Protein AF-A0A8H7SP12-F1 (afdb_monomer_lite)

pLDDT: mean 77.57, std 19.01, range [41.22, 98.19]

Foldseek 3Di:
DDDPPPDPPDQDDDDPDDDDDDDDPPPLPVLLVVLVVLLVVLCVLLVVLVPDPPVDVLSPVLNVLSVVLNVLSVVLNCCSPPNPDLVVLLVSLVVNVVSLVVNLVSLVVVLVVLVVCLVVQLVVVLVVVVVVVVVVVVVPPDDDPVPVPSVPDDPSVVVSVVVSVVSVVVSVVSVVVSVVVSVVSNVVSVPPDPPDRPPPPPDPPDPDPPPPPPPDDDDDDDDDDD

Radius of gyration: 35.26 Å; chains: 1; bounding box: 100×68×104 Å

Structure (mmCIF, N/CA/C/O backbone):
data_AF-A0A8H7SP12-F1
#
_entry.id   AF-A0A8H7SP12-F1
#
loop_
_atom_site.group_PDB
_atom_site.id
_atom_site.type_symbol
_atom_site.label_atom_id
_atom_site.label_alt_id
_atom_site.label_comp_id
_atom_site.label_asym_id
_atom_site.label_entity_id
_atom_site.label_seq_id
_atom_site.pdbx_PDB_ins_code
_atom_site.Cartn_x
_atom_site.Cartn_y
_atom_site.Cartn_z
_atom_site.occupancy
_atom_site.B_iso_or_equiv
_atom_site.auth_seq_id
_atom_site.auth_comp_id
_atom_site.auth_asym_id
_atom_site.auth_atom_id
_atom_site.pdbx_PDB_model_num
ATOM 1 N N . MET A 1 1 ? 21.937 17.029 -50.060 1.00 44.56 1 MET A N 1
ATOM 2 C CA . MET A 1 1 ? 20.575 17.276 -49.540 1.00 44.56 1 MET A CA 1
ATOM 3 C C . MET A 1 1 ? 20.253 16.165 -48.549 1.00 44.56 1 MET A C 1
ATOM 5 O O . MET A 1 1 ? 20.070 15.031 -48.967 1.00 44.56 1 MET A O 1
ATOM 9 N N . LEU A 1 2 ? 20.340 16.458 -47.248 1.00 41.22 2 LEU A N 1
ATOM 10 C CA . LEU A 1 2 ? 20.049 15.510 -46.167 1.00 41.22 2 LEU A CA 1
ATOM 11 C C . LEU A 1 2 ? 18.541 15.473 -45.919 1.00 41.22 2 LEU A C 1
ATOM 13 O O . LEU A 1 2 ? 17.909 16.520 -45.844 1.00 41.22 2 LEU A O 1
ATOM 17 N N . ASN A 1 3 ? 17.989 14.269 -45.803 1.00 41.84 3 ASN A N 1
ATOM 18 C CA . ASN A 1 3 ? 16.565 14.022 -45.612 1.00 41.84 3 ASN A CA 1
ATOM 19 C C . ASN A 1 3 ? 16.219 14.166 -44.111 1.00 41.84 3 ASN A C 1
ATOM 21 O O . ASN A 1 3 ? 16.681 13.343 -43.320 1.00 41.84 3 ASN A O 1
ATOM 25 N N . PRO A 1 4 ? 15.434 15.171 -43.675 1.00 52.44 4 PRO A N 1
ATOM 26 C CA . PRO A 1 4 ? 15.161 15.414 -42.253 1.00 52.44 4 PRO A CA 1
ATOM 27 C C . PRO A 1 4 ? 14.042 14.529 -41.663 1.00 52.44 4 PRO A C 1
ATOM 29 O O . PRO A 1 4 ? 13.654 14.717 -40.515 1.00 52.44 4 PRO A O 1
ATOM 32 N N . PHE A 1 5 ? 13.533 13.540 -42.408 1.00 48.34 5 PHE A N 1
ATOM 33 C CA . PHE A 1 5 ? 12.429 12.660 -41.992 1.00 48.34 5 PHE A CA 1
ATOM 34 C C . PHE A 1 5 ? 12.864 11.240 -41.591 1.00 48.34 5 PHE A C 1
ATOM 36 O O . PHE A 1 5 ? 12.114 10.279 -41.747 1.00 48.34 5 PHE A O 1
ATOM 43 N N . SER A 1 6 ? 14.058 11.082 -41.017 1.00 43.62 6 SER A N 1
ATOM 44 C CA . SER A 1 6 ? 14.385 9.859 -40.273 1.00 43.62 6 SER A CA 1
ATOM 45 C C . SER A 1 6 ? 13.699 9.912 -38.907 1.00 43.62 6 SER A C 1
ATOM 47 O O . SER A 1 6 ? 14.326 10.227 -37.894 1.00 43.62 6 SER A O 1
ATOM 49 N N . GLN A 1 7 ? 12.394 9.629 -38.870 1.00 52.12 7 GLN A N 1
ATOM 50 C CA . GLN A 1 7 ? 11.717 9.353 -37.607 1.00 52.12 7 GLN A CA 1
ATOM 51 C C . GLN A 1 7 ? 12.430 8.181 -36.912 1.00 52.12 7 GLN A C 1
ATOM 53 O O . GLN A 1 7 ? 12.707 7.174 -37.570 1.00 52.12 7 GLN A O 1
ATOM 58 N N . PRO A 1 8 ? 12.732 8.268 -35.605 1.00 50.59 8 PRO A N 1
ATOM 59 C CA . PRO A 1 8 ? 13.227 7.123 -34.860 1.00 50.59 8 PRO A CA 1
ATOM 60 C 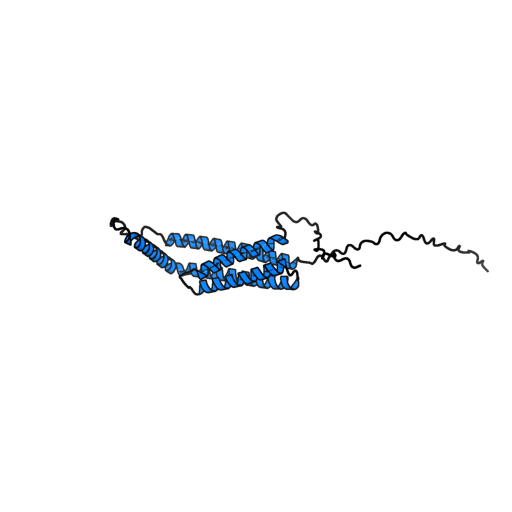C . PRO A 1 8 ? 12.143 6.047 -34.894 1.00 50.59 8 PRO A C 1
ATOM 62 O O . PRO A 1 8 ? 11.110 6.162 -34.233 1.00 50.59 8 PRO A O 1
ATOM 65 N N . GLY A 1 9 ? 12.368 5.025 -35.721 1.00 46.56 9 GLY A N 1
ATOM 66 C CA . GLY A 1 9 ? 11.490 3.875 -35.837 1.00 46.56 9 GLY A CA 1
ATOM 67 C C . GLY A 1 9 ? 11.239 3.308 -34.449 1.00 46.56 9 GLY A C 1
ATOM 68 O O . GLY A 1 9 ? 12.156 2.824 -33.782 1.00 46.56 9 GLY A O 1
ATOM 69 N N . MET A 1 10 ? 9.993 3.404 -33.989 1.00 46.19 10 MET A N 1
ATOM 70 C CA . MET A 1 10 ? 9.578 2.718 -32.778 1.00 46.19 10 MET A CA 1
ATOM 71 C C . MET A 1 10 ? 9.836 1.222 -32.989 1.00 46.19 10 MET A C 1
ATOM 73 O O . MET A 1 10 ? 9.363 0.674 -33.986 1.00 46.19 10 MET A O 1
ATOM 77 N N . PRO A 1 11 ? 10.567 0.541 -32.090 1.00 46.31 11 PRO A N 1
ATOM 78 C CA . PRO A 1 11 ? 10.825 -0.881 -32.246 1.00 46.31 11 PRO A CA 1
ATOM 79 C C . PRO A 1 11 ? 9.490 -1.637 -32.267 1.00 46.31 11 PRO A C 1
ATOM 81 O O . PRO A 1 11 ? 8.771 -1.693 -31.261 1.00 46.31 11 PRO A O 1
ATOM 84 N N . MET A 1 12 ? 9.147 -2.198 -33.431 1.00 43.09 12 MET A N 1
ATOM 85 C CA . MET A 1 12 ? 8.069 -3.171 -33.557 1.00 43.09 12 MET A CA 1
ATOM 86 C C . MET A 1 12 ? 8.499 -4.452 -32.844 1.00 43.09 12 MET A C 1
ATOM 88 O O . MET A 1 12 ? 9.509 -5.069 -33.172 1.00 43.09 12 MET A O 1
ATOM 92 N N . PHE A 1 13 ? 7.710 -4.841 -31.848 1.00 45.34 13 PHE A N 1
ATOM 93 C CA . PHE A 1 13 ? 7.859 -6.106 -31.142 1.00 45.34 13 PHE A CA 1
ATOM 94 C C . PHE A 1 13 ? 7.419 -7.244 -32.070 1.00 45.34 13 PHE A C 1
ATOM 96 O O . PHE A 1 13 ? 6.223 -7.407 -32.315 1.00 45.34 13 PHE A O 1
ATOM 103 N N . SER A 1 14 ? 8.374 -8.028 -32.575 1.00 41.94 14 SER A N 1
ATOM 104 C CA . SER A 1 14 ? 8.076 -9.252 -33.321 1.00 41.94 14 SER A CA 1
ATOM 105 C C . SER A 1 14 ? 7.661 -10.344 -32.339 1.00 41.94 14 SER A C 1
ATOM 107 O O . SER A 1 14 ? 8.446 -10.837 -31.535 1.00 41.94 14 SER A O 1
ATOM 109 N N . ARG A 1 15 ? 6.376 -10.680 -32.346 1.00 49.00 15 ARG A N 1
ATOM 110 C CA . ARG A 1 15 ? 5.747 -11.632 -31.431 1.00 49.00 15 ARG A CA 1
ATOM 111 C C . ARG A 1 15 ? 6.303 -13.033 -31.710 1.00 49.00 15 ARG A C 1
ATOM 113 O O . ARG A 1 15 ? 5.956 -13.633 -32.721 1.00 49.00 15 ARG A O 1
ATOM 120 N N . SER A 1 16 ? 7.134 -13.571 -30.813 1.00 47.47 16 SER A N 1
ATOM 121 C CA . SER A 1 16 ? 7.402 -15.013 -30.815 1.00 47.47 16 SER A CA 1
ATOM 122 C C . SER A 1 16 ? 6.086 -15.723 -30.497 1.00 47.47 16 SER A C 1
ATOM 124 O O . SER A 1 16 ? 5.541 -15.603 -29.396 1.00 47.47 16 SER A O 1
ATOM 126 N N . HIS A 1 17 ? 5.519 -16.342 -31.527 1.00 43.56 17 HIS A N 1
ATOM 127 C CA . HIS A 1 17 ? 4.260 -17.070 -31.520 1.00 43.56 17 HIS A CA 1
ATOM 128 C C . HIS A 1 17 ? 4.430 -18.363 -30.716 1.00 43.56 17 HIS A C 1
ATOM 130 O O . HIS A 1 17 ? 4.703 -19.413 -31.276 1.00 43.56 17 HIS A O 1
ATOM 136 N N . ASN A 1 18 ? 4.246 -18.294 -29.401 1.00 43.25 18 ASN A N 1
ATOM 137 C CA . ASN A 1 18 ? 3.855 -19.460 -28.616 1.00 43.25 18 ASN A CA 1
ATOM 138 C C . ASN A 1 18 ? 2.564 -19.103 -27.864 1.00 43.25 18 ASN A C 1
ATOM 140 O O . ASN A 1 18 ? 2.595 -18.243 -26.977 1.00 43.25 18 ASN A O 1
ATOM 144 N N . PRO A 1 19 ? 1.411 -19.683 -28.246 1.00 51.44 19 PRO A N 1
ATOM 145 C CA . PRO A 1 19 ? 0.136 -19.395 -27.611 1.00 51.44 19 PRO A CA 1
ATOM 146 C C . PRO A 1 19 ? 0.092 -20.085 -26.246 1.00 51.44 19 PRO A C 1
ATOM 148 O O . PRO A 1 19 ? -0.111 -21.290 -26.155 1.00 51.44 19 PRO A O 1
ATOM 151 N N . VAL A 1 20 ? 0.273 -19.320 -25.170 1.00 51.00 20 VAL A N 1
ATOM 152 C CA . VAL A 1 20 ? -0.015 -19.790 -23.809 1.00 51.00 20 VAL A CA 1
ATOM 153 C C . VAL A 1 20 ? -1.178 -18.963 -23.250 1.00 51.00 20 VAL A C 1
ATOM 155 O O . VAL A 1 20 ? -1.004 -17.822 -22.836 1.00 51.00 20 VAL A O 1
ATOM 158 N N . CYS A 1 21 ? -2.370 -19.560 -23.345 1.00 45.25 21 CYS A N 1
ATOM 159 C CA . CYS A 1 21 ? -3.638 -19.323 -22.637 1.00 45.25 21 CYS A CA 1
ATOM 160 C C . CYS A 1 21 ? -4.021 -17.890 -22.180 1.00 45.25 21 CYS A C 1
ATOM 162 O O . CYS A 1 21 ? -3.621 -17.410 -21.123 1.00 45.25 21 CYS A O 1
ATOM 164 N N . CYS A 1 22 ? -4.905 -17.270 -22.972 1.00 46.59 22 CYS A N 1
ATOM 165 C CA . CYS A 1 22 ? -6.135 -16.497 -22.679 1.00 46.59 22 CYS A CA 1
ATOM 166 C C . CYS A 1 22 ? -6.327 -15.543 -21.471 1.00 46.59 22 CYS A C 1
ATOM 168 O O . CYS A 1 22 ? -7.401 -14.958 -21.390 1.00 46.59 22 CYS A O 1
ATOM 170 N N . ALA A 1 23 ? -5.362 -15.270 -20.591 1.00 47.69 23 ALA A N 1
ATOM 171 C CA . ALA A 1 23 ? -5.537 -14.253 -19.528 1.00 47.69 23 ALA A CA 1
ATOM 172 C C . ALA A 1 23 ? -4.375 -13.252 -19.429 1.00 47.69 23 ALA A C 1
ATOM 174 O O . ALA A 1 23 ? -4.201 -12.557 -18.428 1.00 47.69 23 ALA A O 1
ATOM 175 N N . VAL A 1 24 ? -3.548 -13.168 -20.472 1.00 56.50 24 VAL A N 1
ATOM 176 C CA . VAL A 1 24 ? -2.405 -12.257 -20.490 1.00 56.50 24 VAL A CA 1
ATOM 177 C C . VAL A 1 24 ? -2.881 -10.894 -20.975 1.00 56.50 24 VAL A C 1
ATOM 179 O O . VAL A 1 24 ? -2.850 -10.601 -22.171 1.00 56.50 24 VAL A O 1
ATOM 182 N N . ILE A 1 25 ? -3.314 -10.046 -20.035 1.00 62.72 25 ILE A N 1
ATOM 183 C CA . ILE A 1 25 ? -3.390 -8.602 -20.281 1.00 62.72 25 ILE A CA 1
ATOM 184 C C . ILE A 1 25 ? -2.043 -8.199 -20.897 1.00 62.72 25 ILE A C 1
ATOM 186 O O . ILE A 1 25 ? -0.996 -8.553 -20.338 1.00 62.72 25 ILE A O 1
ATOM 190 N N . PRO A 1 26 ? -2.027 -7.510 -22.053 1.00 67.38 26 PRO A N 1
ATOM 191 C CA . PRO A 1 26 ? -0.784 -7.091 -22.679 1.00 67.38 26 PRO A CA 1
ATOM 192 C C . PRO A 1 26 ? 0.088 -6.377 -21.646 1.00 67.38 26 PRO A C 1
ATOM 194 O O . PRO A 1 26 ? -0.339 -5.397 -21.036 1.00 67.38 26 PRO A O 1
ATOM 197 N N . LEU A 1 27 ? 1.318 -6.871 -21.462 1.00 66.94 27 LEU A N 1
ATOM 198 C CA . LEU A 1 27 ? 2.286 -6.385 -20.466 1.00 66.94 27 LEU A CA 1
ATOM 199 C C . LEU A 1 27 ? 2.413 -4.853 -20.446 1.00 66.94 27 LEU A C 1
ATOM 201 O O . LEU A 1 27 ? 2.641 -4.266 -19.394 1.00 66.94 27 LEU A O 1
ATOM 205 N N . LYS A 1 28 ? 2.242 -4.229 -21.620 1.00 69.62 28 LYS A N 1
ATOM 206 C CA . LYS A 1 28 ? 2.284 -2.778 -21.838 1.00 69.62 28 LYS A CA 1
ATOM 207 C C . LYS A 1 28 ? 1.220 -2.005 -21.054 1.00 69.62 28 LYS A C 1
ATOM 209 O O . LYS A 1 28 ? 1.471 -0.865 -20.696 1.00 69.62 28 LYS A O 1
ATOM 214 N N . PHE A 1 29 ? 0.057 -2.603 -20.812 1.00 80.56 29 PHE A N 1
ATOM 215 C CA . PHE A 1 29 ? -1.058 -1.965 -20.109 1.00 80.56 29 PHE A CA 1
ATOM 216 C C . PHE A 1 29 ? -1.231 -2.505 -18.688 1.00 80.56 29 PHE A C 1
ATOM 218 O O . PHE A 1 29 ? -1.624 -1.754 -17.802 1.00 80.56 29 PHE A O 1
ATOM 225 N N . GLY A 1 30 ? -0.877 -3.773 -18.449 1.00 86.00 30 GLY A N 1
ATOM 226 C CA . GLY A 1 30 ? -1.033 -4.399 -17.135 1.00 86.00 30 GLY A CA 1
ATOM 227 C C . GLY A 1 30 ? -0.199 -3.731 -16.039 1.00 86.00 30 GLY A C 1
ATOM 228 O O . GLY A 1 30 ? -0.734 -3.392 -14.990 1.00 86.00 30 GLY A O 1
ATOM 229 N N . VAL A 1 31 ? 1.098 -3.494 -16.281 1.00 89.12 31 VAL A N 1
ATOM 230 C CA . VAL A 1 31 ? 1.985 -2.906 -15.257 1.00 89.12 31 VAL A CA 1
ATOM 231 C C . VAL A 1 31 ? 1.584 -1.465 -14.904 1.00 89.12 31 VAL A C 1
ATOM 233 O O . VAL A 1 31 ? 1.433 -1.193 -13.713 1.00 89.12 31 VAL A O 1
ATOM 236 N N . PRO A 1 32 ? 1.351 -0.548 -15.869 1.00 90.94 32 PRO A N 1
ATOM 237 C CA . PRO A 1 32 ? 0.867 0.795 -15.553 1.00 90.94 32 PRO A CA 1
ATOM 238 C C . PRO A 1 32 ? -0.451 0.796 -14.777 1.00 90.94 32 PRO A C 1
ATOM 240 O O . PRO A 1 32 ? -0.551 1.514 -13.790 1.00 90.94 32 PRO A O 1
ATOM 243 N N . LEU A 1 33 ? -1.423 -0.039 -15.164 1.00 92.19 33 LEU A N 1
ATOM 244 C CA . LEU A 1 33 ? -2.730 -0.107 -14.501 1.00 92.19 33 LEU A CA 1
ATOM 245 C C . LEU A 1 33 ? -2.590 -0.494 -13.026 1.00 92.19 33 LEU A C 1
ATOM 247 O O . LEU A 1 33 ? -3.169 0.157 -12.157 1.00 92.19 33 LEU A O 1
ATOM 251 N N . VAL A 1 34 ? -1.783 -1.514 -12.734 1.00 94.06 34 VAL A N 1
ATOM 252 C CA . VAL A 1 34 ? -1.542 -1.968 -11.358 1.00 94.06 34 VAL A CA 1
ATOM 253 C C . VAL A 1 34 ? -0.839 -0.890 -10.539 1.00 94.06 34 VAL A C 1
ATOM 255 O O . VAL A 1 34 ? -1.263 -0.610 -9.421 1.00 94.06 34 VAL A O 1
ATOM 258 N N . LEU A 1 35 ? 0.183 -0.232 -11.099 1.00 95.00 35 LEU A N 1
ATOM 259 C CA . LEU A 1 35 ? 0.873 0.867 -10.416 1.00 95.00 35 LEU A CA 1
ATOM 260 C C . LEU A 1 35 ? -0.071 2.042 -10.135 1.00 95.00 35 LEU A C 1
ATOM 262 O O . LEU A 1 35 ? -0.048 2.584 -9.034 1.00 95.00 35 LEU A O 1
ATOM 266 N N . THR A 1 36 ? -0.933 2.413 -11.084 1.00 95.75 36 THR A N 1
ATOM 267 C CA . THR A 1 36 ? -1.945 3.460 -10.880 1.00 95.75 36 THR A CA 1
ATOM 268 C C . THR A 1 36 ? -2.960 3.060 -9.808 1.00 95.75 36 THR A C 1
ATOM 270 O O . THR A 1 36 ? -3.289 3.878 -8.950 1.00 95.75 36 THR A O 1
ATOM 273 N N . SER A 1 37 ? -3.411 1.801 -9.800 1.00 95.75 37 SER A N 1
ATOM 274 C CA . SER A 1 37 ? -4.297 1.283 -8.751 1.00 95.75 37 SER A CA 1
ATOM 275 C C . SER A 1 37 ? -3.636 1.353 -7.374 1.00 95.75 37 SER A C 1
ATOM 277 O O . SER A 1 37 ? -4.274 1.783 -6.417 1.00 95.75 37 SER A O 1
ATOM 279 N N . TRP A 1 38 ? -2.363 0.968 -7.262 1.00 97.06 38 TRP A N 1
ATOM 280 C CA . TRP A 1 38 ? -1.611 1.049 -6.008 1.00 97.06 38 TRP A CA 1
ATOM 281 C C . TRP A 1 38 ? -1.394 2.488 -5.546 1.00 97.06 38 TRP A C 1
ATOM 283 O O . TRP A 1 38 ? -1.542 2.759 -4.359 1.00 97.06 38 TRP A O 1
ATOM 293 N N . ILE A 1 39 ? -1.130 3.422 -6.464 1.00 97.56 39 ILE A N 1
ATOM 294 C CA . ILE A 1 39 ? -1.056 4.854 -6.141 1.00 97.56 39 ILE A CA 1
ATOM 295 C C . ILE A 1 39 ? -2.380 5.334 -5.540 1.00 97.56 39 ILE A C 1
ATOM 297 O O . ILE A 1 39 ? -2.370 5.961 -4.484 1.00 97.56 39 ILE A O 1
ATOM 301 N N . GLY A 1 40 ? -3.511 5.018 -6.179 1.00 97.25 40 GLY A N 1
ATOM 302 C CA . GLY A 1 40 ? -4.831 5.421 -5.691 1.00 97.25 40 GLY A CA 1
ATOM 303 C C . GLY A 1 40 ? -5.140 4.855 -4.304 1.00 97.25 40 GLY A C 1
ATOM 304 O O . GLY A 1 40 ? -5.519 5.600 -3.402 1.00 97.25 40 GLY A O 1
ATOM 305 N N . ILE A 1 41 ? -4.911 3.552 -4.114 1.00 95.75 41 ILE A N 1
ATOM 306 C CA . ILE A 1 41 ? -5.151 2.868 -2.836 1.00 95.75 41 ILE A CA 1
ATOM 307 C C . ILE A 1 41 ? -4.243 3.425 -1.727 1.00 95.75 41 ILE A C 1
ATOM 309 O O . ILE A 1 41 ? -4.720 3.722 -0.632 1.00 95.75 41 ILE A O 1
ATOM 313 N N . SER A 1 42 ? -2.952 3.630 -1.990 1.00 96.69 42 SER A N 1
ATOM 314 C CA . SER A 1 42 ? -2.034 4.161 -0.977 1.00 96.69 42 SER A CA 1
ATOM 315 C C . SER A 1 42 ? -2.275 5.635 -0.661 1.00 96.69 42 SER A C 1
ATOM 317 O O . SER A 1 42 ? -2.158 6.022 0.500 1.00 96.69 42 SER A O 1
ATOM 319 N N . LEU A 1 43 ? -2.676 6.456 -1.636 1.00 96.75 43 LEU A N 1
ATOM 320 C CA . LEU A 1 43 ? -3.106 7.835 -1.369 1.00 96.75 43 LEU A CA 1
ATOM 321 C C . LEU A 1 43 ? -4.369 7.883 -0.507 1.00 96.75 43 LEU A C 1
ATOM 323 O O . LEU A 1 43 ? -4.462 8.724 0.389 1.00 96.75 43 LEU A O 1
ATOM 327 N N . TYR A 1 44 ? -5.317 6.974 -0.739 1.00 95.38 44 TYR A N 1
ATOM 328 C CA . TYR A 1 44 ? -6.507 6.847 0.097 1.00 95.38 44 TYR A CA 1
ATOM 329 C C . TYR A 1 44 ? -6.133 6.526 1.552 1.00 95.38 44 TYR A C 1
ATOM 331 O O . TYR A 1 44 ? -6.536 7.251 2.462 1.00 95.38 44 TYR A O 1
ATOM 339 N N . PHE A 1 45 ? -5.280 5.522 1.780 1.00 93.19 45 PHE A N 1
ATOM 340 C CA . PHE A 1 45 ? -4.828 5.174 3.132 1.00 93.19 45 PHE A CA 1
ATOM 341 C C . PHE A 1 45 ? -3.985 6.265 3.798 1.00 93.19 45 PHE A C 1
ATOM 343 O O . PHE A 1 45 ? -4.155 6.525 4.991 1.00 93.19 45 PHE A O 1
ATOM 350 N N . ALA A 1 46 ? -3.116 6.944 3.046 1.00 94.56 46 ALA A N 1
ATOM 351 C CA . ALA A 1 46 ? -2.361 8.086 3.555 1.00 94.56 46 ALA A CA 1
ATOM 352 C C . ALA A 1 46 ? -3.300 9.219 3.998 1.00 94.56 46 ALA A C 1
ATOM 354 O O . ALA A 1 46 ? -3.138 9.767 5.087 1.00 94.56 46 ALA A O 1
ATOM 355 N N . SER A 1 47 ? -4.333 9.511 3.204 1.00 94.56 47 SER A N 1
ATOM 356 C CA . SER A 1 47 ? -5.327 10.539 3.527 1.00 94.56 47 SER A CA 1
ATOM 357 C C . SER A 1 47 ? -6.108 10.189 4.794 1.00 94.56 47 SER A C 1
ATOM 359 O O . SER A 1 47 ? -6.202 11.019 5.697 1.00 94.56 47 SER A O 1
ATOM 361 N N . LEU A 1 48 ? -6.591 8.947 4.915 1.00 90.56 48 LEU A N 1
ATOM 362 C CA . LEU A 1 48 ? -7.264 8.478 6.132 1.00 90.56 48 LEU A CA 1
ATOM 363 C C . LEU A 1 48 ? -6.364 8.593 7.369 1.00 90.56 48 LEU A C 1
ATOM 365 O O . LEU A 1 48 ? -6.813 9.044 8.422 1.00 90.56 48 LEU A O 1
ATOM 369 N N . SER A 1 49 ? -5.084 8.250 7.220 1.00 90.94 49 SER A N 1
ATOM 370 C CA . SER A 1 49 ? -4.100 8.313 8.305 1.00 90.94 49 SER A CA 1
ATOM 371 C C . SER A 1 49 ? -3.867 9.740 8.806 1.00 90.94 49 SER A C 1
ATOM 373 O O . SER A 1 49 ? -3.686 9.951 10.004 1.00 90.94 49 SER A O 1
ATOM 375 N N . PHE A 1 50 ? -3.902 10.734 7.913 1.00 89.38 50 PHE A N 1
ATOM 376 C CA . PHE A 1 50 ? -3.711 12.142 8.275 1.00 89.38 50 PHE A CA 1
ATOM 377 C C . PHE A 1 50 ? -4.999 12.847 8.720 1.00 89.38 50 PHE A C 1
ATOM 379 O O . PHE A 1 50 ? -4.927 13.825 9.465 1.00 89.38 50 PHE A O 1
ATOM 386 N N . MET A 1 51 ? -6.171 12.358 8.307 1.00 87.69 51 MET A N 1
ATOM 387 C CA . MET A 1 51 ? -7.471 12.902 8.723 1.00 87.69 51 MET A CA 1
ATOM 388 C C . MET A 1 51 ? -7.912 12.433 10.117 1.00 87.69 51 MET A C 1
ATOM 390 O O . MET A 1 51 ? -8.794 13.049 10.720 1.00 87.69 51 MET A O 1
ATOM 394 N N . GLY A 1 52 ? -7.317 11.361 10.647 1.00 71.81 52 GLY A N 1
ATOM 395 C CA . GLY A 1 52 ? -7.645 10.837 11.969 1.00 71.81 52 GLY A CA 1
ATOM 396 C C . GLY A 1 52 ? -7.429 11.875 13.077 1.00 71.81 52 GLY A C 1
ATOM 397 O O . GLY A 1 52 ? -6.298 12.234 13.397 1.00 71.81 52 GLY A O 1
ATOM 398 N N . LYS A 1 53 ? -8.518 12.321 13.728 1.00 60.47 53 LYS A N 1
ATOM 399 C CA . LYS A 1 53 ? -8.463 13.166 14.944 1.00 60.47 53 LYS A CA 1
ATOM 400 C C . LYS A 1 53 ? -7.633 12.521 16.066 1.00 60.47 53 LYS A C 1
ATOM 402 O O . LYS A 1 53 ? -7.061 13.234 16.886 1.00 60.47 53 LYS A O 1
ATOM 407 N N . SER A 1 54 ? -7.549 11.189 16.089 1.00 58.66 54 SER A N 1
ATOM 408 C CA . SER A 1 54 ? -6.704 10.430 17.009 1.00 58.66 54 SER A CA 1
ATOM 409 C C . SER A 1 54 ? -5.327 10.199 16.383 1.00 58.66 54 SER A C 1
ATOM 411 O O . SER A 1 54 ? -5.126 9.273 15.598 1.00 58.66 54 SER A O 1
ATOM 413 N N . ARG A 1 55 ? -4.371 11.075 16.715 1.00 62.91 55 ARG A N 1
ATOM 414 C CA . ARG A 1 55 ? -2.966 11.019 16.272 1.00 62.91 55 ARG A CA 1
ATOM 415 C C . ARG A 1 55 ? -2.208 9.888 16.967 1.00 62.91 55 ARG A C 1
ATOM 417 O O . ARG A 1 55 ? -1.271 10.126 17.726 1.00 62.91 55 ARG A O 1
ATOM 424 N N . THR A 1 56 ? -2.622 8.648 16.742 1.00 81.50 56 THR A N 1
ATOM 425 C CA . THR A 1 56 ? -1.828 7.509 17.200 1.00 81.50 56 THR A CA 1
ATOM 426 C C . THR A 1 56 ? -0.542 7.443 16.377 1.00 81.50 56 THR A C 1
ATOM 428 O O . THR A 1 56 ? -0.564 7.585 15.153 1.00 81.50 56 THR A O 1
ATOM 431 N N . THR A 1 57 ? 0.595 7.233 17.042 1.00 87.00 57 THR A N 1
ATOM 432 C CA . THR A 1 57 ? 1.908 7.136 16.384 1.00 87.00 57 THR A CA 1
ATOM 433 C C . THR A 1 57 ? 1.901 6.097 15.258 1.00 87.00 57 THR A C 1
ATOM 435 O O . THR A 1 57 ? 2.478 6.338 14.203 1.00 87.00 57 THR A O 1
ATOM 438 N N . ALA A 1 58 ? 1.182 4.984 15.447 1.00 86.75 58 ALA A N 1
ATOM 439 C CA . ALA A 1 58 ? 1.035 3.926 14.450 1.00 86.75 58 ALA A CA 1
ATOM 440 C C . ALA A 1 58 ? 0.370 4.417 13.150 1.00 86.75 58 ALA A C 1
ATOM 442 O O . ALA A 1 58 ? 0.905 4.187 12.069 1.00 86.75 58 ALA A O 1
ATOM 443 N N . MET A 1 59 ? -0.734 5.173 13.236 1.00 87.56 59 MET A N 1
ATOM 444 C CA . MET A 1 59 ? -1.400 5.718 12.043 1.00 87.56 59 MET A CA 1
ATOM 445 C C . MET A 1 59 ? -0.509 6.712 11.292 1.00 87.56 59 MET A C 1
ATOM 447 O O . MET A 1 59 ? -0.480 6.706 10.065 1.00 87.56 59 MET A O 1
ATOM 451 N N . ILE A 1 60 ? 0.261 7.540 12.007 1.00 91.88 60 ILE A N 1
ATOM 452 C CA . ILE A 1 60 ? 1.185 8.491 11.368 1.00 91.88 60 ILE A CA 1
ATOM 453 C C . ILE A 1 60 ? 2.262 7.740 10.577 1.00 91.88 60 ILE A C 1
ATOM 455 O O . ILE A 1 60 ? 2.524 8.084 9.423 1.00 91.88 60 ILE A O 1
ATOM 459 N N . VAL A 1 61 ? 2.860 6.702 11.170 1.00 93.25 61 VAL A N 1
ATOM 460 C CA . VAL A 1 61 ? 3.865 5.866 10.496 1.00 93.25 61 VAL A CA 1
ATOM 461 C C . VAL A 1 61 ? 3.264 5.192 9.261 1.00 93.25 61 VAL A C 1
ATOM 463 O O . VAL A 1 61 ? 3.850 5.289 8.182 1.00 93.25 61 VAL A O 1
ATOM 466 N N . PHE A 1 62 ? 2.063 4.619 9.373 1.00 93.56 62 PHE A N 1
ATOM 467 C CA . PHE A 1 62 ? 1.358 4.014 8.239 1.00 93.56 62 PHE A CA 1
ATOM 468 C C . PHE A 1 62 ? 1.102 5.016 7.100 1.00 93.56 62 PHE A C 1
ATOM 470 O O . PHE A 1 62 ? 1.319 4.703 5.923 1.00 93.56 62 PHE A O 1
ATOM 477 N N . GLY A 1 63 ? 0.708 6.249 7.433 1.00 94.62 63 GLY A N 1
ATOM 478 C CA . GLY A 1 63 ? 0.516 7.327 6.461 1.00 94.62 63 GLY A CA 1
ATOM 479 C C . GLY A 1 63 ? 1.810 7.725 5.744 1.00 94.62 63 GLY A C 1
ATOM 480 O O . GLY A 1 63 ? 1.822 7.888 4.519 1.00 94.62 63 GLY A O 1
ATOM 481 N N . ILE A 1 64 ? 2.924 7.820 6.478 1.00 96.06 64 ILE A N 1
ATOM 482 C CA . ILE A 1 64 ? 4.247 8.123 5.908 1.00 96.06 64 ILE A CA 1
ATOM 483 C C . ILE A 1 64 ? 4.702 6.996 4.976 1.00 96.06 64 ILE A C 1
ATOM 485 O O . ILE A 1 64 ? 5.109 7.272 3.846 1.00 96.06 64 ILE A O 1
ATOM 489 N N . LEU A 1 65 ? 4.591 5.735 5.404 1.00 96.81 65 LEU A N 1
ATOM 490 C CA . LEU A 1 65 ? 4.983 4.582 4.591 1.00 96.81 65 LEU A CA 1
ATOM 491 C C . LEU A 1 65 ? 4.191 4.526 3.277 1.00 96.81 65 LEU A C 1
ATOM 493 O O . LEU A 1 65 ? 4.791 4.358 2.214 1.00 96.81 65 LEU A O 1
ATOM 497 N N . ASN A 1 66 ? 2.872 4.744 3.321 1.00 96.75 66 ASN A N 1
ATOM 498 C CA . ASN A 1 66 ? 2.046 4.808 2.111 1.00 96.75 66 ASN A CA 1
ATOM 499 C C . ASN A 1 66 ? 2.426 5.985 1.204 1.00 96.75 66 ASN A C 1
ATOM 501 O O . ASN A 1 66 ? 2.472 5.828 -0.014 1.00 96.75 66 ASN A O 1
ATOM 505 N N . THR A 1 67 ? 2.755 7.145 1.775 1.00 97.56 67 THR A N 1
ATOM 506 C CA . THR A 1 67 ? 3.198 8.315 0.999 1.00 97.56 67 THR A CA 1
ATOM 507 C C . THR A 1 67 ? 4.513 8.033 0.267 1.00 97.56 67 THR A C 1
ATOM 509 O O . THR A 1 67 ? 4.640 8.318 -0.925 1.00 97.56 67 THR A O 1
ATOM 512 N N . VAL A 1 68 ? 5.483 7.405 0.939 1.00 98.00 68 VAL A N 1
ATOM 513 C CA . VAL A 1 68 ? 6.746 6.992 0.303 1.00 98.00 68 VAL A CA 1
ATOM 514 C C . VAL A 1 68 ? 6.492 5.931 -0.772 1.00 98.00 68 VAL A C 1
ATOM 516 O O . VAL A 1 68 ? 7.060 6.004 -1.865 1.00 98.00 68 VAL A O 1
ATOM 519 N N . PHE A 1 69 ? 5.589 4.984 -0.514 1.00 97.75 69 PHE A N 1
ATOM 520 C CA . PHE A 1 69 ? 5.214 3.966 -1.491 1.00 97.75 69 PHE A CA 1
ATOM 521 C C . PHE A 1 69 ? 4.585 4.560 -2.761 1.00 97.75 69 PHE A C 1
ATOM 523 O O . PHE A 1 69 ? 4.895 4.106 -3.866 1.00 97.75 69 PHE A O 1
ATOM 530 N N . VAL A 1 70 ? 3.786 5.626 -2.640 1.00 98.19 70 VAL A N 1
ATOM 531 C CA . VAL A 1 70 ? 3.256 6.378 -3.791 1.00 98.19 70 VAL A CA 1
ATOM 532 C C . VAL A 1 70 ? 4.389 6.948 -4.643 1.00 98.19 70 VAL A C 1
ATOM 534 O O . VAL A 1 70 ? 4.380 6.768 -5.862 1.00 98.19 70 VAL A O 1
ATOM 537 N N . VAL A 1 71 ? 5.403 7.567 -4.028 1.00 97.88 71 VAL A N 1
ATOM 538 C CA . VAL A 1 71 ? 6.575 8.096 -4.753 1.00 97.88 71 VAL A CA 1
ATOM 539 C C . VAL A 1 71 ? 7.312 6.976 -5.493 1.00 97.88 71 VAL A C 1
ATOM 541 O O . VAL A 1 71 ? 7.694 7.1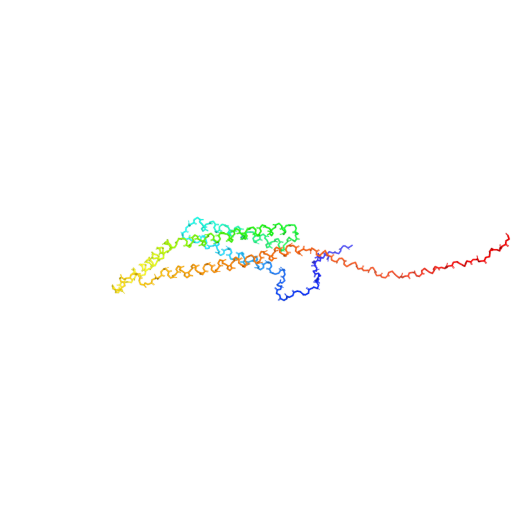40 -6.652 1.00 97.88 71 VAL A O 1
ATOM 544 N N . ILE A 1 72 ? 7.459 5.803 -4.875 1.00 97.12 72 ILE A N 1
ATOM 545 C CA . ILE A 1 72 ? 8.090 4.632 -5.505 1.00 97.12 72 ILE A CA 1
ATOM 546 C C . ILE A 1 72 ? 7.261 4.121 -6.688 1.00 97.12 72 ILE A C 1
ATOM 548 O O . ILE A 1 72 ? 7.822 3.791 -7.738 1.00 97.12 72 ILE A O 1
ATOM 552 N N . CYS A 1 73 ? 5.937 4.072 -6.561 1.00 96.94 73 CYS A N 1
ATOM 553 C CA . CYS A 1 73 ? 5.057 3.681 -7.660 1.00 96.94 73 CYS A CA 1
ATOM 554 C C . CYS A 1 73 ? 5.116 4.690 -8.817 1.00 96.94 73 CYS A C 1
ATOM 556 O O . CYS A 1 73 ? 5.214 4.275 -9.973 1.00 96.94 73 CYS A O 1
ATOM 558 N N . LEU A 1 74 ? 5.154 5.995 -8.525 1.00 96.25 74 LEU A N 1
ATOM 559 C CA . LEU A 1 74 ? 5.327 7.055 -9.525 1.00 96.25 74 LEU A CA 1
ATOM 560 C C . LEU A 1 74 ? 6.675 6.944 -10.251 1.00 96.25 74 LEU A C 1
ATOM 562 O O . LEU A 1 74 ? 6.719 6.990 -11.480 1.00 96.25 74 LEU A O 1
ATOM 566 N N . CYS A 1 75 ? 7.770 6.716 -9.521 1.00 94.81 75 CYS A N 1
ATOM 567 C CA . CYS A 1 75 ? 9.084 6.459 -10.115 1.00 94.81 75 CYS A CA 1
ATOM 568 C C . CYS A 1 75 ? 9.054 5.238 -11.046 1.00 94.81 75 CYS A C 1
ATOM 570 O O . CYS A 1 75 ? 9.575 5.296 -12.160 1.00 94.81 75 CYS A O 1
ATOM 572 N N . GLY A 1 76 ? 8.403 4.150 -10.630 1.00 92.56 76 GLY A N 1
ATOM 573 C CA . GLY A 1 76 ? 8.207 2.965 -11.467 1.00 92.56 76 GLY A CA 1
ATOM 574 C C . GLY A 1 76 ? 7.411 3.237 -12.730 1.00 92.56 76 GLY A C 1
ATOM 575 O O . GLY A 1 76 ? 7.790 2.779 -13.808 1.00 92.56 76 GLY A O 1
ATOM 576 N N . TYR A 1 77 ? 6.340 4.018 -12.601 1.00 92.88 77 TYR A N 1
ATOM 577 C CA . TYR A 1 77 ? 5.493 4.436 -13.710 1.00 92.88 77 TYR A CA 1
ATOM 578 C C . TYR A 1 77 ? 6.301 5.236 -14.746 1.00 92.88 77 TYR A C 1
ATOM 580 O O . TYR A 1 77 ? 6.278 4.917 -15.936 1.00 92.88 77 TYR A O 1
ATOM 588 N N . ILE A 1 78 ? 7.114 6.198 -14.293 1.00 92.06 78 ILE A N 1
ATOM 589 C CA . ILE A 1 78 ? 8.003 6.994 -15.156 1.00 92.06 78 ILE A CA 1
ATOM 590 C C . ILE A 1 78 ? 9.070 6.113 -15.819 1.00 92.06 78 ILE A C 1
ATOM 592 O O . ILE A 1 78 ? 9.291 6.229 -17.027 1.00 92.06 78 ILE A O 1
ATOM 596 N N . ILE A 1 79 ? 9.721 5.214 -15.070 1.00 90.50 79 ILE A N 1
ATOM 597 C CA . ILE A 1 79 ? 10.724 4.288 -15.625 1.00 90.50 79 ILE A CA 1
ATOM 598 C C . ILE A 1 79 ? 10.088 3.421 -16.717 1.00 90.50 79 ILE A C 1
ATOM 600 O O . ILE A 1 79 ? 10.649 3.293 -17.803 1.00 90.50 79 ILE A O 1
ATOM 604 N N . HIS A 1 80 ? 8.895 2.879 -16.470 1.00 86.75 80 HIS A N 1
ATOM 605 C CA . HIS A 1 80 ? 8.207 2.014 -17.424 1.00 86.75 80 HIS A CA 1
ATOM 606 C C . HIS A 1 80 ? 7.832 2.739 -18.729 1.00 86.75 80 HIS A C 1
ATOM 608 O O . HIS A 1 80 ? 7.948 2.153 -19.809 1.00 86.75 80 HIS A O 1
ATOM 614 N N . LEU A 1 81 ? 7.421 4.010 -18.646 1.00 86.00 81 LEU A N 1
ATOM 615 C CA . LEU A 1 81 ? 7.028 4.804 -19.813 1.00 86.00 81 LEU A CA 1
ATOM 616 C C . LEU A 1 81 ? 8.218 5.389 -20.585 1.00 86.00 81 LEU A C 1
ATOM 618 O O . LEU A 1 81 ? 8.267 5.266 -21.809 1.00 86.00 81 LEU A O 1
ATOM 622 N N . PHE A 1 82 ? 9.171 6.011 -19.887 1.00 84.69 82 PHE A N 1
ATOM 623 C CA . PHE A 1 82 ? 10.189 6.866 -20.510 1.00 84.69 82 PHE A CA 1
ATOM 624 C C . PHE A 1 82 ? 11.587 6.243 -20.555 1.00 84.69 82 PHE A C 1
ATOM 626 O O . PHE A 1 82 ? 12.358 6.536 -21.468 1.00 84.69 82 PHE A O 1
ATOM 633 N N . ARG A 1 83 ? 11.951 5.387 -19.591 1.00 74.50 83 ARG A N 1
ATOM 634 C CA . ARG A 1 83 ? 13.314 4.841 -19.464 1.00 74.50 83 ARG A CA 1
ATOM 635 C C . ARG A 1 83 ? 13.308 3.320 -19.517 1.00 74.50 83 ARG A C 1
ATOM 637 O O . ARG A 1 83 ? 13.376 2.638 -18.500 1.00 74.50 83 ARG A O 1
ATOM 644 N N . ARG A 1 84 ? 13.335 2.772 -20.734 1.00 68.50 84 ARG A N 1
ATOM 645 C CA . ARG A 1 84 ? 13.434 1.319 -20.977 1.00 68.50 84 ARG A CA 1
ATOM 646 C C . ARG A 1 84 ? 14.840 0.741 -20.749 1.00 68.50 84 ARG A C 1
ATOM 648 O O . ARG A 1 84 ? 15.238 -0.207 -21.423 1.00 68.50 84 ARG A O 1
ATOM 655 N N . THR A 1 85 ? 15.612 1.287 -19.809 1.00 79.56 85 THR A N 1
ATOM 656 C CA . THR A 1 85 ? 16.906 0.710 -19.432 1.00 79.56 85 THR A CA 1
ATOM 657 C C . THR A 1 85 ? 16.681 -0.507 -18.537 1.00 79.56 85 THR A C 1
ATOM 659 O O . THR A 1 85 ? 16.165 -0.423 -17.421 1.00 79.56 85 THR A O 1
ATOM 662 N N . PHE A 1 86 ? 17.083 -1.673 -19.036 1.00 80.19 86 PHE A N 1
ATOM 663 C CA . PHE A 1 86 ? 16.844 -2.963 -18.387 1.00 80.19 86 PHE A CA 1
ATOM 664 C C . PHE A 1 86 ? 17.427 -3.056 -16.970 1.00 80.19 86 PHE A C 1
ATOM 666 O O . PHE A 1 86 ? 16.768 -3.538 -16.045 1.00 80.19 86 PHE A O 1
ATOM 673 N N . THR A 1 87 ? 18.649 -2.555 -16.786 1.00 86.06 87 THR A N 1
ATOM 674 C CA . THR A 1 87 ? 19.355 -2.589 -15.499 1.00 86.06 87 THR A CA 1
ATOM 675 C C . THR A 1 87 ? 18.613 -1.789 -14.430 1.00 86.06 87 THR A C 1
ATOM 677 O O . THR A 1 87 ? 18.397 -2.291 -13.326 1.00 86.06 87 THR A O 1
ATOM 680 N N . SER A 1 88 ? 18.148 -0.585 -14.777 1.00 88.06 88 SER A N 1
ATOM 681 C CA . SER A 1 88 ? 17.389 0.280 -13.869 1.00 88.06 88 SER A CA 1
ATOM 682 C C . SER A 1 88 ? 16.048 -0.348 -13.488 1.00 88.06 88 SER A C 1
ATOM 684 O O . SER A 1 88 ? 15.678 -0.334 -12.316 1.00 88.06 88 SER A O 1
ATOM 686 N N . TYR A 1 89 ? 15.347 -0.969 -14.444 1.00 89.38 89 TYR A N 1
ATOM 687 C CA . TYR A 1 89 ? 14.075 -1.638 -14.166 1.00 89.38 89 TYR A CA 1
ATOM 688 C C . TYR A 1 89 ? 14.242 -2.842 -13.226 1.00 89.38 89 TYR A C 1
ATOM 690 O O . TYR A 1 89 ? 13.471 -3.004 -12.282 1.00 89.38 89 TYR A O 1
ATOM 698 N N . ARG A 1 90 ? 15.287 -3.662 -13.407 1.00 90.44 90 ARG A N 1
ATOM 699 C CA . ARG A 1 90 ? 15.567 -4.793 -12.502 1.00 90.44 90 ARG A CA 1
ATOM 700 C C . ARG A 1 90 ? 15.891 -4.352 -11.076 1.00 90.44 90 ARG A C 1
ATOM 702 O O . ARG A 1 90 ? 15.463 -5.013 -10.131 1.00 90.44 90 ARG A O 1
ATOM 709 N N . GLN A 1 91 ? 16.644 -3.265 -10.911 1.00 92.88 91 GLN A N 1
ATOM 710 C CA . GLN A 1 91 ? 16.914 -2.692 -9.589 1.00 92.88 91 GLN A CA 1
ATOM 711 C C . GLN A 1 91 ? 15.629 -2.152 -8.954 1.00 92.88 91 GLN A C 1
ATOM 713 O O . GLN A 1 91 ? 15.337 -2.479 -7.804 1.00 92.88 91 GLN A O 1
ATOM 718 N N . TYR A 1 92 ? 14.821 -1.422 -9.726 1.00 94.62 92 TYR A N 1
ATOM 719 C CA . TYR A 1 92 ? 13.529 -0.908 -9.280 1.00 94.62 92 TYR A CA 1
ATOM 720 C C . TYR A 1 92 ? 12.606 -2.018 -8.765 1.00 94.62 92 TYR A C 1
ATOM 722 O O . TYR A 1 92 ? 12.057 -1.897 -7.676 1.00 94.62 92 TYR A O 1
ATOM 730 N N . VAL A 1 93 ? 12.477 -3.131 -9.492 1.00 94.19 93 VAL A N 1
ATOM 731 C CA . VAL A 1 93 ? 11.582 -4.230 -9.094 1.00 94.19 93 VAL A CA 1
ATOM 732 C C . VAL A 1 93 ? 11.989 -4.864 -7.758 1.00 94.19 93 VAL A C 1
ATOM 734 O O . VAL A 1 93 ? 11.117 -5.246 -6.980 1.00 94.19 93 VAL A O 1
ATOM 737 N N . LYS A 1 94 ? 13.290 -4.928 -7.440 1.00 95.50 94 LYS A N 1
ATOM 738 C CA . LYS A 1 94 ? 13.757 -5.385 -6.117 1.00 95.50 94 LYS A CA 1
ATOM 739 C C . LYS A 1 94 ? 13.340 -4.420 -5.007 1.00 95.50 94 LYS A C 1
ATOM 741 O O . LYS A 1 94 ? 12.869 -4.862 -3.963 1.00 95.50 94 LYS A O 1
ATOM 746 N N . VAL A 1 95 ? 13.490 -3.116 -5.247 1.00 96.56 95 VAL A N 1
ATOM 747 C CA . VAL A 1 95 ? 13.070 -2.068 -4.304 1.00 96.56 95 VAL A CA 1
ATOM 748 C C . VAL A 1 95 ? 11.555 -2.105 -4.109 1.00 96.56 95 VAL A C 1
ATOM 750 O O . VAL A 1 95 ? 11.092 -2.113 -2.974 1.00 96.56 95 VAL A O 1
ATOM 753 N N . LEU A 1 96 ? 10.787 -2.216 -5.195 1.00 96.62 96 LEU A N 1
ATOM 754 C CA . LEU A 1 96 ? 9.330 -2.331 -5.161 1.00 96.62 96 LEU A CA 1
ATOM 755 C C . LEU A 1 96 ? 8.877 -3.539 -4.332 1.00 96.62 96 LEU A C 1
ATOM 757 O O . LEU A 1 96 ? 8.009 -3.395 -3.479 1.00 96.62 96 LEU A O 1
ATOM 761 N N . ALA A 1 97 ? 9.482 -4.711 -4.548 1.00 97.00 97 ALA A N 1
ATOM 762 C CA . ALA A 1 97 ? 9.152 -5.920 -3.794 1.00 97.00 97 ALA A CA 1
ATOM 763 C C . ALA A 1 97 ? 9.443 -5.767 -2.291 1.00 97.00 97 ALA A C 1
ATOM 765 O O . ALA A 1 97 ? 8.625 -6.174 -1.469 1.00 97.00 97 ALA A O 1
ATOM 766 N N . CYS A 1 98 ? 10.572 -5.142 -1.937 1.00 97.81 98 CYS A N 1
ATOM 767 C CA . CYS A 1 98 ? 10.919 -4.836 -0.548 1.00 97.81 98 CYS A CA 1
ATOM 768 C C . CYS A 1 98 ? 9.869 -3.919 0.099 1.00 97.81 98 CYS A C 1
ATOM 770 O O . CYS A 1 98 ? 9.347 -4.223 1.166 1.00 97.81 98 CYS A O 1
ATOM 772 N N . TRP A 1 99 ? 9.486 -2.842 -0.588 1.00 97.69 99 TRP A N 1
ATOM 773 C CA . TRP A 1 99 ? 8.492 -1.900 -0.077 1.00 97.69 99 TRP A CA 1
ATOM 774 C C . TRP A 1 99 ? 7.085 -2.482 0.032 1.00 97.69 99 TRP A C 1
ATOM 776 O O . TRP A 1 99 ? 6.388 -2.196 1.003 1.00 97.69 99 TRP A O 1
ATOM 786 N N . VAL A 1 100 ? 6.676 -3.330 -0.914 1.00 97.00 100 VAL A N 1
ATOM 787 C CA . VAL A 1 100 ? 5.416 -4.073 -0.798 1.00 97.00 100 VAL A CA 1
ATOM 788 C C . VAL A 1 100 ? 5.429 -4.955 0.449 1.00 97.00 100 VAL A C 1
ATOM 790 O O . VAL A 1 100 ? 4.459 -4.938 1.201 1.00 97.00 100 VAL A O 1
ATOM 793 N N . ALA A 1 101 ? 6.525 -5.673 0.717 1.00 97.38 101 ALA A N 1
ATOM 794 C CA . ALA A 1 101 ? 6.642 -6.475 1.933 1.00 97.38 101 ALA A CA 1
ATOM 795 C C . ALA A 1 101 ? 6.533 -5.612 3.205 1.00 97.38 101 ALA A C 1
ATOM 797 O O . ALA A 1 101 ? 5.806 -5.986 4.122 1.00 97.38 101 ALA A O 1
ATOM 798 N N . THR A 1 102 ? 7.173 -4.438 3.234 1.00 96.75 102 THR A N 1
ATOM 799 C CA . THR A 1 102 ? 7.070 -3.484 4.353 1.00 96.75 102 THR A CA 1
ATOM 800 C C . THR A 1 102 ? 5.633 -3.014 4.586 1.00 96.75 102 THR A C 1
ATOM 802 O O . THR A 1 102 ? 5.168 -3.036 5.721 1.00 96.75 102 THR A O 1
ATOM 805 N N . ILE A 1 103 ? 4.907 -2.630 3.530 1.00 96.31 103 ILE A N 1
ATOM 806 C CA . ILE A 1 103 ? 3.510 -2.174 3.638 1.00 96.31 103 ILE A CA 1
ATOM 807 C C . ILE A 1 103 ? 2.588 -3.302 4.115 1.00 96.31 103 ILE A C 1
ATOM 809 O O . ILE A 1 103 ? 1.732 -3.075 4.966 1.00 96.31 103 ILE A O 1
ATOM 813 N N . LEU A 1 104 ? 2.768 -4.524 3.602 1.00 96.06 104 LEU A N 1
ATOM 814 C CA . LEU A 1 104 ? 1.989 -5.683 4.048 1.00 96.06 104 LEU A CA 1
ATOM 815 C C . LEU A 1 104 ? 2.254 -6.013 5.524 1.00 96.06 104 LEU A C 1
ATOM 817 O O . LEU A 1 104 ? 1.315 -6.322 6.256 1.00 96.06 104 LEU A O 1
ATOM 821 N N . LEU A 1 105 ? 3.512 -5.922 5.965 1.00 96.12 105 LEU A N 1
ATOM 822 C CA . LEU A 1 105 ? 3.882 -6.143 7.361 1.00 96.12 105 LEU A CA 1
ATOM 823 C C . LEU A 1 105 ? 3.280 -5.072 8.278 1.00 96.12 105 LEU A C 1
ATOM 825 O O . LEU A 1 105 ? 2.722 -5.413 9.317 1.00 96.12 105 LEU A O 1
ATOM 829 N N . ASP A 1 106 ? 3.345 -3.798 7.886 1.00 94.88 106 ASP A N 1
ATOM 830 C CA . ASP A 1 106 ? 2.768 -2.699 8.665 1.00 94.88 106 ASP A CA 1
ATOM 831 C C . ASP A 1 106 ? 1.239 -2.826 8.782 1.00 94.88 106 ASP A C 1
ATOM 833 O O . ASP A 1 106 ? 0.690 -2.710 9.877 1.00 94.88 106 ASP A O 1
ATOM 837 N N . MET A 1 107 ? 0.547 -3.193 7.695 1.00 92.94 107 MET A N 1
ATOM 838 C CA . MET A 1 107 ? -0.892 -3.495 7.744 1.00 92.94 107 MET A CA 1
ATOM 839 C C . MET A 1 107 ? -1.213 -4.654 8.694 1.00 92.94 107 MET A C 1
ATOM 841 O O . MET A 1 107 ? -2.175 -4.564 9.457 1.00 92.94 107 MET A O 1
ATOM 845 N N . LEU A 1 108 ? -0.403 -5.719 8.694 1.00 93.94 108 LEU A N 1
ATOM 846 C CA . LEU A 1 108 ? -0.585 -6.845 9.610 1.00 93.94 108 LEU A CA 1
ATOM 847 C C . LEU A 1 108 ? -0.404 -6.419 11.075 1.00 93.94 108 LEU A C 1
ATOM 849 O O . LEU A 1 108 ? -1.214 -6.787 11.926 1.00 93.94 108 LEU A O 1
ATOM 853 N N . VAL A 1 109 ? 0.626 -5.623 11.371 1.00 94.06 109 VAL A N 1
ATOM 854 C CA . VAL A 1 109 ? 0.867 -5.093 12.722 1.00 94.06 109 VAL A CA 1
ATOM 855 C C . VAL A 1 109 ? -0.286 -4.192 13.162 1.00 94.06 109 VAL A C 1
ATOM 857 O O . VAL A 1 109 ? -0.796 -4.365 14.268 1.00 94.06 109 VAL A O 1
ATOM 860 N N . ASN A 1 110 ? -0.754 -3.287 12.299 1.00 91.75 110 ASN A N 1
ATOM 861 C CA . ASN A 1 110 ? -1.884 -2.406 12.603 1.00 91.75 110 ASN A CA 1
ATOM 862 C C . ASN A 1 110 ? -3.172 -3.194 12.873 1.00 91.75 110 ASN A C 1
ATOM 864 O O . ASN A 1 110 ? -3.894 -2.874 13.817 1.00 91.75 110 ASN A O 1
ATOM 868 N N . PHE A 1 111 ? -3.427 -4.263 12.114 1.00 92.25 111 PHE A N 1
ATOM 869 C CA . PHE A 1 111 ? -4.546 -5.169 12.371 1.00 92.25 111 PHE A CA 1
ATOM 870 C C . PHE A 1 111 ? -4.430 -5.860 13.741 1.00 92.25 111 PHE A C 1
ATOM 872 O O . PHE A 1 111 ? -5.393 -5.876 14.509 1.00 92.25 111 PHE A O 1
ATOM 879 N N . ILE A 1 112 ? -3.249 -6.383 14.092 1.00 93.88 112 ILE A N 1
ATOM 880 C CA . ILE A 1 112 ? -3.015 -7.022 15.398 1.00 93.88 112 ILE A CA 1
ATOM 881 C C . ILE A 1 112 ? -3.225 -6.017 16.539 1.00 93.88 112 ILE A C 1
ATOM 883 O O . ILE A 1 112 ? -3.886 -6.331 17.529 1.00 93.88 112 ILE A O 1
ATOM 887 N N . VAL A 1 113 ? -2.701 -4.797 16.401 1.00 91.81 113 VAL A N 1
ATOM 888 C CA . VAL A 1 113 ? -2.872 -3.733 17.401 1.00 91.81 113 VAL A CA 1
ATOM 889 C C . VAL A 1 113 ? -4.347 -3.360 17.560 1.00 91.81 113 VAL A C 1
ATOM 891 O O . VAL A 1 113 ? -4.816 -3.233 18.693 1.00 91.81 113 VAL A O 1
ATOM 894 N N . PHE A 1 114 ? -5.085 -3.229 16.454 1.00 89.75 114 PHE A N 1
ATOM 895 C CA . PHE A 1 114 ? -6.530 -2.992 16.475 1.00 89.75 114 PHE A CA 1
ATOM 896 C C . PHE A 1 114 ? -7.272 -4.106 17.224 1.00 89.75 114 PHE A C 1
ATOM 898 O O . PHE A 1 114 ? -8.097 -3.824 18.094 1.00 89.75 114 PHE A O 1
ATOM 905 N N . TYR A 1 115 ? -6.918 -5.365 16.960 1.00 93.25 115 TYR A N 1
ATOM 906 C CA . TYR A 1 115 ? -7.526 -6.518 17.617 1.00 93.25 115 TYR A CA 1
ATOM 907 C C . TYR A 1 115 ? -7.273 -6.535 19.135 1.00 93.25 115 TYR A C 1
ATOM 909 O O . TYR A 1 115 ? -8.193 -6.769 19.921 1.00 93.25 115 TYR A O 1
ATOM 917 N N . ILE A 1 116 ? -6.040 -6.241 19.567 1.00 94.81 116 ILE A N 1
ATOM 918 C CA . ILE A 1 116 ? -5.666 -6.206 20.992 1.00 94.81 116 ILE A CA 1
ATOM 919 C C . ILE A 1 116 ? -6.387 -5.065 21.727 1.00 94.81 116 ILE A C 1
ATOM 921 O O . ILE A 1 116 ? -6.802 -5.225 22.877 1.00 94.81 116 ILE A O 1
ATOM 925 N N . LYS A 1 117 ? -6.592 -3.919 21.069 1.00 91.19 117 LYS A N 1
ATOM 926 C CA . LYS A 1 117 ? -7.226 -2.721 21.647 1.00 91.19 117 LYS A CA 1
ATOM 927 C C . LYS A 1 117 ? -8.761 -2.758 21.666 1.00 91.19 117 LYS A C 1
ATOM 929 O O . LYS A 1 117 ? -9.406 -1.712 21.734 1.00 91.19 117 LYS A O 1
ATOM 934 N N . LYS A 1 118 ? -9.367 -3.949 21.698 1.00 93.25 118 LYS A N 1
ATOM 935 C CA . LYS A 1 118 ? -10.827 -4.140 21.764 1.00 93.25 118 LYS A CA 1
ATOM 936 C C . LYS A 1 118 ? -11.515 -3.271 22.825 1.00 93.25 118 LYS A C 1
ATOM 938 O O . LYS A 1 118 ? -12.527 -2.640 22.538 1.00 93.25 118 LYS A O 1
ATOM 943 N N . ASN A 1 119 ? -10.974 -3.225 24.042 1.00 92.81 119 ASN A N 1
ATOM 944 C CA . ASN A 1 119 ? -11.602 -2.504 25.157 1.00 92.81 119 ASN A CA 1
ATOM 945 C C . ASN A 1 119 ? -11.612 -0.983 24.934 1.00 92.81 119 ASN A C 1
ATOM 947 O O . ASN A 1 119 ? -12.594 -0.318 25.251 1.00 92.81 119 ASN A O 1
ATOM 951 N N . GLU A 1 120 ? -10.532 -0.446 24.360 1.00 90.81 120 GLU A N 1
ATOM 952 C CA . GLU A 1 120 ? -10.398 0.977 24.021 1.00 90.81 120 GLU A CA 1
ATOM 953 C C . GLU A 1 120 ? -11.352 1.360 22.881 1.00 90.81 120 GLU A C 1
ATOM 955 O O . GLU A 1 120 ? -11.989 2.410 22.919 1.00 90.81 120 GLU A O 1
ATOM 960 N N . PHE A 1 121 ? -11.524 0.473 21.897 1.00 88.62 121 PHE A N 1
ATOM 961 C CA . PHE A 1 121 ? -12.515 0.661 20.840 1.00 88.62 121 PHE A CA 1
ATOM 962 C C . PHE A 1 121 ? -13.946 0.670 21.391 1.00 88.62 121 PHE A C 1
ATOM 964 O O . PHE A 1 121 ? -14.757 1.517 21.018 1.00 88.62 121 PHE A O 1
ATOM 971 N N . GLN A 1 122 ? -14.270 -0.254 22.298 1.00 89.31 122 GLN A N 1
ATOM 972 C CA . GLN A 1 122 ? -15.604 -0.337 22.892 1.00 89.31 122 GLN A CA 1
ATOM 973 C C . GLN A 1 122 ? -15.942 0.898 23.731 1.00 89.31 122 GLN A C 1
ATOM 975 O O . GLN A 1 122 ? -17.050 1.422 23.600 1.00 89.31 122 GLN A O 1
ATOM 980 N N . SER A 1 123 ? -14.999 1.394 24.538 1.00 90.06 123 SER A N 1
ATOM 981 C CA . SER A 1 123 ? -15.210 2.621 25.312 1.00 90.06 123 SER A CA 1
ATOM 982 C C . SER A 1 123 ? -15.348 3.844 24.404 1.00 90.06 123 SER A C 1
ATOM 984 O O . SER A 1 123 ? -16.255 4.649 24.605 1.00 90.06 123 SER A O 1
ATOM 986 N N . TRP A 1 124 ? -14.533 3.955 23.349 1.00 88.62 124 TRP A N 1
ATOM 987 C CA . TRP A 1 124 ? -14.674 5.014 22.345 1.00 88.62 124 TRP A CA 1
ATOM 988 C C . TRP A 1 124 ? -16.030 4.967 21.624 1.00 88.62 124 TRP A C 1
ATOM 990 O O . TRP A 1 124 ? -16.658 6.012 21.445 1.00 88.62 124 TRP A O 1
ATOM 1000 N N . CYS A 1 125 ? -16.499 3.776 21.244 1.00 89.12 125 CYS A N 1
ATOM 1001 C CA . CYS A 1 125 ? -17.792 3.572 20.587 1.00 89.12 125 CYS A CA 1
ATOM 1002 C C . CYS A 1 125 ? -18.950 4.038 21.479 1.00 89.12 125 CYS A C 1
ATOM 1004 O O . CYS A 1 125 ? -19.825 4.774 21.024 1.00 89.12 125 CYS A O 1
ATOM 1006 N N . GLN A 1 126 ? -18.921 3.671 22.764 1.00 88.44 126 GLN A N 1
ATOM 1007 C CA . GLN A 1 126 ? -19.936 4.086 23.733 1.00 88.44 126 GLN A CA 1
ATOM 1008 C C . GLN A 1 126 ? -19.933 5.603 23.949 1.00 88.44 126 GLN A C 1
ATOM 1010 O O . GLN A 1 126 ? -20.989 6.229 23.856 1.00 88.44 126 GLN A O 1
ATOM 1015 N N . THR A 1 127 ? -18.760 6.204 24.173 1.00 87.44 127 THR A N 1
ATOM 1016 C CA . THR A 1 127 ? -18.635 7.656 24.380 1.00 87.44 127 THR A CA 1
ATOM 1017 C C . THR A 1 127 ? -19.065 8.434 23.138 1.00 87.44 127 THR A C 1
ATOM 1019 O O . THR A 1 127 ? -19.854 9.366 23.242 1.00 87.4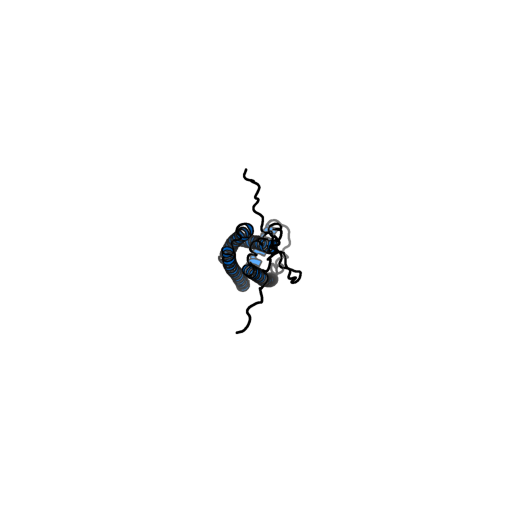4 127 THR A O 1
ATOM 1022 N N . SER A 1 128 ? -18.639 8.008 21.946 1.00 86.12 128 SER A N 1
ATOM 1023 C CA . SER A 1 128 ? -18.998 8.678 20.688 1.00 86.12 128 SER A CA 1
ATOM 1024 C C . SER A 1 128 ? -20.494 8.582 20.380 1.00 86.12 128 SER A C 1
ATOM 1026 O O . SER A 1 128 ? -21.087 9.537 19.877 1.00 86.12 128 SER A O 1
ATOM 1028 N N . ALA A 1 129 ? -21.127 7.443 20.678 1.00 83.75 129 ALA A N 1
ATOM 1029 C CA . ALA A 1 129 ? -22.574 7.297 20.542 1.00 83.75 129 ALA A CA 1
ATOM 1030 C C . ALA A 1 129 ? -23.320 8.229 21.512 1.00 83.75 129 ALA A C 1
ATOM 1032 O O . ALA A 1 129 ? -24.277 8.894 21.110 1.00 83.75 129 ALA A O 1
ATOM 1033 N N . LEU A 1 130 ? -22.854 8.321 22.762 1.00 83.50 130 LEU A N 1
ATOM 1034 C CA . LEU A 1 130 ? -23.444 9.185 23.782 1.00 83.50 130 LEU A CA 1
ATOM 1035 C C . LEU A 1 130 ? -23.293 10.675 23.438 1.00 83.50 130 LEU A C 1
ATOM 1037 O O . LEU A 1 130 ? -24.257 11.430 23.560 1.00 83.50 130 LEU A O 1
ATOM 1041 N N . ASP A 1 131 ? -22.123 11.095 22.956 1.00 83.25 131 ASP A N 1
ATOM 1042 C CA . ASP A 1 131 ? -21.856 12.484 22.566 1.00 83.25 131 ASP A CA 1
ATOM 1043 C C . ASP A 1 131 ? -22.756 12.934 21.407 1.00 83.25 131 ASP A C 1
ATOM 1045 O O . ASP A 1 131 ? -23.332 14.024 21.449 1.00 83.25 131 ASP A O 1
ATOM 1049 N N . ASN A 1 132 ? -22.949 12.076 20.401 1.00 80.69 132 ASN A N 1
ATOM 1050 C CA . ASN A 1 132 ? -23.844 12.365 19.279 1.00 80.69 132 ASN A CA 1
ATOM 1051 C C . ASN A 1 132 ? -25.316 12.442 19.711 1.00 80.69 132 ASN A C 1
ATOM 1053 O O . ASN A 1 132 ? -26.047 13.318 19.246 1.00 80.69 132 ASN A O 1
ATOM 1057 N N . LEU A 1 133 ? -25.749 11.570 20.628 1.00 79.31 133 LEU A N 1
ATOM 1058 C CA . LEU A 1 133 ? -27.097 11.636 21.196 1.00 79.31 133 LEU A CA 1
ATOM 1059 C C . LEU A 1 133 ? -27.294 12.938 21.983 1.00 79.31 133 LEU A C 1
ATOM 1061 O O . LEU A 1 133 ? -28.271 13.648 21.753 1.00 79.31 133 LEU A O 1
ATOM 1065 N N . ASN A 1 134 ? -26.345 13.308 22.846 1.00 78.06 134 ASN A N 1
ATOM 1066 C CA . ASN A 1 134 ? -26.414 14.537 23.642 1.00 78.06 134 ASN A CA 1
ATOM 1067 C C . ASN A 1 134 ? -26.497 15.807 22.777 1.00 78.06 134 ASN A C 1
ATOM 1069 O O . ASN A 1 134 ? -27.205 16.751 23.137 1.00 78.06 134 ASN A O 1
ATOM 1073 N N . LEU A 1 135 ? -25.812 15.834 21.629 1.00 78.94 135 LEU A N 1
ATOM 1074 C CA . LEU A 1 135 ? -25.911 16.935 20.664 1.00 78.94 135 LEU A CA 1
ATOM 1075 C C . LEU A 1 135 ? -27.301 17.025 20.016 1.00 78.94 135 LEU A C 1
ATOM 1077 O O . LEU A 1 135 ? -27.813 18.128 19.831 1.00 78.94 135 LEU A O 1
ATOM 1081 N N . HIS A 1 136 ? -27.935 15.889 19.715 1.00 68.69 136 HIS A N 1
ATOM 1082 C CA . HIS A 1 136 ? -29.284 15.859 19.144 1.00 68.69 136 HIS A CA 1
ATOM 1083 C C . HIS A 1 136 ? -30.383 16.181 20.170 1.00 68.69 136 HIS A C 1
ATOM 1085 O O . HIS A 1 136 ? -31.347 16.882 19.843 1.00 68.69 136 HIS A O 1
ATOM 1091 N N . PHE A 1 137 ? -30.232 15.733 21.419 1.00 70.31 137 PHE A N 1
ATOM 1092 C CA . PHE A 1 137 ? -31.216 15.983 22.477 1.00 70.31 137 PHE A CA 1
ATOM 1093 C C . PHE A 1 137 ? -31.168 17.410 23.028 1.00 70.31 137 PHE A C 1
ATOM 1095 O O . PHE A 1 137 ? -32.216 17.951 23.367 1.00 70.31 137 PHE A O 1
ATOM 1102 N N . LYS A 1 138 ? -30.007 18.083 23.034 1.00 63.69 138 LYS A N 1
ATOM 1103 C CA . LYS A 1 138 ? -29.922 19.503 23.435 1.00 63.69 138 LYS A CA 1
ATOM 1104 C C . LYS A 1 138 ? -30.802 20.443 22.600 1.00 63.69 138 LYS A C 1
ATOM 1106 O O . LYS A 1 138 ? -31.163 21.506 23.092 1.00 63.69 138 LYS A O 1
ATOM 1111 N N . ASN A 1 139 ? -31.166 20.047 21.380 1.00 63.81 139 ASN A N 1
ATOM 1112 C CA . ASN A 1 139 ? -32.037 20.824 20.494 1.00 63.81 139 ASN A CA 1
ATOM 1113 C C . ASN A 1 139 ? -33.508 20.373 20.516 1.00 63.81 139 ASN A C 1
ATOM 1115 O O . ASN A 1 139 ? -34.341 21.014 19.879 1.00 63.81 139 ASN A O 1
ATOM 1119 N N . SER A 1 140 ? -33.840 19.295 21.233 1.00 59.44 140 SER A N 1
ATOM 1120 C CA . SER A 1 140 ? -35.180 18.699 21.240 1.00 59.44 140 SER A CA 1
ATOM 1121 C C . SER A 1 140 ? -35.743 18.718 22.663 1.00 59.44 140 SER A C 1
ATOM 1123 O O . SER A 1 140 ? -35.493 17.814 23.452 1.00 59.44 140 SER A O 1
ATOM 1125 N N . THR A 1 141 ? -36.512 19.750 23.013 1.00 56.22 141 THR A N 1
ATOM 1126 C CA . THR A 1 141 ? -37.120 19.942 24.349 1.00 56.22 141 THR A CA 1
ATOM 1127 C C . THR A 1 141 ? -38.336 19.051 24.634 1.00 56.22 141 THR A C 1
ATOM 1129 O O . THR A 1 141 ? -38.986 19.207 25.663 1.00 56.22 141 THR A O 1
ATOM 1132 N N . LEU A 1 142 ? -38.657 18.106 23.752 1.00 57.09 142 LEU A N 1
ATOM 1133 C CA . LEU A 1 142 ? -39.819 17.231 23.873 1.00 57.09 142 LEU A CA 1
ATOM 1134 C C . LEU A 1 142 ? -39.439 15.809 23.466 1.00 57.09 142 LEU A C 1
ATOM 1136 O O . LEU A 1 142 ? -39.702 15.407 22.336 1.00 57.09 142 LEU A O 1
ATOM 1140 N N . LEU A 1 143 ? -38.827 15.034 24.362 1.00 52.53 143 LEU A N 1
ATOM 1141 C CA . LEU A 1 143 ? -39.003 13.587 24.297 1.00 52.53 143 LEU A CA 1
ATOM 1142 C C . LEU A 1 143 ? -38.845 12.917 25.661 1.00 52.53 143 LEU A C 1
ATOM 1144 O O . LEU A 1 143 ? -37.985 13.253 26.468 1.00 52.53 143 LEU A O 1
ATOM 1148 N N . ASP A 1 144 ? -39.762 11.984 25.853 1.00 48.28 144 ASP A N 1
ATOM 1149 C CA . ASP A 1 144 ? -40.167 11.294 27.060 1.00 48.28 144 ASP A CA 1
ATOM 1150 C C . ASP A 1 144 ? -39.035 10.516 27.751 1.00 48.28 144 ASP A C 1
ATOM 1152 O O . ASP A 1 144 ? -38.140 9.940 27.128 1.00 48.28 144 ASP A O 1
ATOM 1156 N N . GLN A 1 145 ? -39.124 10.468 29.074 1.00 52.38 145 GLN A N 1
ATOM 1157 C CA . GLN A 1 145 ? -38.125 10.000 30.037 1.00 52.38 145 GLN A CA 1
ATOM 1158 C C . GLN A 1 145 ? -37.916 8.465 30.017 1.00 52.38 145 GLN A C 1
ATOM 1160 O O . GLN A 1 145 ? -37.246 7.914 30.888 1.00 52.38 145 GLN A O 1
ATOM 1165 N N . SER A 1 146 ? -38.459 7.757 29.017 1.00 47.19 146 SER A N 1
ATOM 1166 C CA . SER A 1 146 ? -38.417 6.291 28.892 1.00 47.19 146 SER A CA 1
ATOM 1167 C C . SER A 1 146 ? -37.171 5.741 28.177 1.00 47.19 146 SER A C 1
ATOM 1169 O O . SER A 1 146 ? -36.923 4.537 28.224 1.00 47.19 146 SER A O 1
ATOM 1171 N N . ILE A 1 147 ? -36.307 6.594 27.607 1.00 52.88 147 ILE A N 1
ATOM 1172 C CA . ILE A 1 147 ? -34.994 6.201 27.042 1.00 52.88 147 ILE A CA 1
ATOM 1173 C C . ILE A 1 147 ? -33.898 6.236 28.131 1.00 52.88 147 ILE A C 1
ATOM 1175 O O . ILE A 1 147 ? -32.765 6.658 27.910 1.00 52.88 147 ILE A O 1
ATOM 1179 N N . GLN A 1 148 ? -34.222 5.812 29.354 1.00 48.31 148 GLN A N 1
ATOM 1180 C CA . GLN A 1 148 ? -33.291 5.828 30.491 1.00 48.31 148 GLN A CA 1
ATOM 1181 C C . GLN A 1 148 ? -32.346 4.609 30.534 1.00 48.31 148 GLN A C 1
ATOM 1183 O O . GLN A 1 148 ? -31.520 4.482 31.438 1.00 48.31 148 GLN A O 1
ATOM 1188 N N . HIS A 1 149 ? -32.402 3.736 29.522 1.00 48.47 149 HIS A N 1
ATOM 1189 C CA . HIS A 1 149 ? -31.411 2.683 29.303 1.00 48.47 149 HIS A CA 1
ATOM 1190 C C . HIS A 1 149 ? -30.609 2.920 28.013 1.00 48.47 149 HIS A C 1
ATOM 1192 O O . HIS A 1 149 ? -30.901 2.326 26.973 1.00 48.47 149 HIS A O 1
ATOM 1198 N N . PRO A 1 150 ? -29.536 3.738 28.076 1.00 52.47 150 PRO A N 1
ATOM 1199 C CA . PRO A 1 150 ? -28.602 3.940 26.961 1.00 52.47 150 PRO A CA 1
ATOM 1200 C C . PRO A 1 150 ? -27.847 2.661 26.545 1.00 52.47 150 PRO A C 1
ATOM 1202 O O . PRO A 1 150 ? -27.107 2.664 25.567 1.00 52.47 150 PRO A O 1
ATOM 1205 N N . THR A 1 151 ? -28.045 1.544 27.251 1.00 49.78 151 THR A N 1
ATOM 1206 C CA . THR A 1 151 ? -27.466 0.230 26.945 1.00 49.78 151 THR A CA 1
ATOM 1207 C C . THR A 1 151 ? -28.136 -0.487 25.769 1.00 49.78 151 THR A C 1
ATOM 1209 O O . THR A 1 151 ? -27.576 -1.459 25.266 1.00 49.78 151 THR A O 1
ATOM 1212 N N . ILE A 1 152 ? -29.312 -0.035 25.312 1.00 51.31 152 ILE A N 1
ATOM 1213 C CA . ILE A 1 152 ? -30.145 -0.797 24.364 1.00 51.31 152 ILE A CA 1
ATOM 1214 C C . ILE A 1 152 ? -29.814 -0.504 22.885 1.00 51.31 152 ILE A C 1
ATOM 1216 O O . ILE A 1 152 ? -30.092 -1.343 22.033 1.00 51.31 152 ILE A O 1
ATOM 1220 N N . ILE A 1 153 ? -29.188 0.627 22.532 1.00 56.41 153 ILE A N 1
ATOM 1221 C CA . ILE A 1 153 ? -29.234 1.095 21.127 1.00 56.41 153 ILE A CA 1
ATOM 1222 C C . ILE A 1 153 ? -27.972 0.785 20.296 1.00 56.41 153 ILE A C 1
ATOM 1224 O O . ILE A 1 153 ? -28.087 0.617 19.085 1.00 56.41 153 ILE A O 1
ATOM 1228 N N . PHE A 1 154 ? -26.788 0.585 20.887 1.00 67.00 154 PHE A N 1
ATOM 1229 C CA . PHE A 1 154 ? -25.592 0.206 20.112 1.00 67.00 154 PHE A CA 1
ATOM 1230 C C . PHE A 1 154 ? -24.828 -0.961 20.734 1.00 67.00 154 PHE A C 1
ATOM 1232 O O . PHE A 1 154 ? -24.096 -0.822 21.712 1.00 67.00 154 PHE A O 1
ATOM 1239 N N . ASN A 1 155 ? -24.947 -2.135 20.109 1.00 85.38 155 ASN A N 1
ATOM 1240 C CA . ASN A 1 155 ? -24.126 -3.294 20.441 1.00 85.38 155 ASN A CA 1
ATOM 1241 C C . ASN A 1 155 ? -22.709 -3.117 19.856 1.00 85.38 155 ASN A C 1
ATOM 1243 O O . ASN A 1 155 ? -22.367 -3.710 18.830 1.00 85.38 155 ASN A O 1
ATOM 1247 N N . 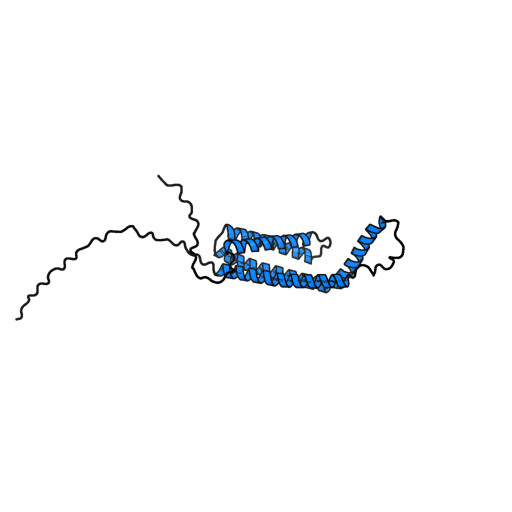CYS A 1 156 ? -21.887 -2.288 20.512 1.00 88.12 156 CYS A N 1
ATOM 1248 C CA . CYS A 1 156 ? -20.489 -2.030 20.133 1.00 88.12 156 CYS A CA 1
ATOM 1249 C C . CYS A 1 156 ? -19.651 -3.320 20.057 1.00 88.12 156 CYS A C 1
ATOM 1251 O O . CYS A 1 156 ? -18.699 -3.392 19.286 1.00 88.12 156 CYS A O 1
ATOM 1253 N N . THR A 1 157 ? -20.017 -4.365 20.809 1.00 90.75 157 THR A N 1
ATOM 1254 C CA . THR A 1 157 ? -19.367 -5.682 20.726 1.00 90.75 157 THR A CA 1
ATOM 1255 C C . THR A 1 157 ? -19.636 -6.361 19.388 1.00 90.75 157 THR A C 1
ATOM 1257 O O . THR A 1 157 ? -18.703 -6.861 18.762 1.00 90.75 157 THR A O 1
ATOM 1260 N N . LYS A 1 158 ? -20.892 -6.358 18.923 1.00 91.00 158 LYS A N 1
ATOM 1261 C CA . LYS A 1 158 ? -21.246 -6.906 17.608 1.00 91.00 158 LYS A CA 1
ATOM 1262 C C . LYS A 1 158 ? -20.592 -6.102 16.485 1.00 91.00 158 LYS A C 1
ATOM 1264 O O . LYS A 1 158 ? -20.073 -6.706 15.553 1.00 91.00 158 LYS A O 1
ATOM 1269 N N . LEU A 1 159 ? -20.589 -4.772 16.597 1.00 90.69 159 LEU A N 1
ATOM 1270 C CA . LEU A 1 159 ? -19.950 -3.894 15.614 1.00 90.69 159 LEU A CA 1
ATOM 1271 C C . LEU A 1 159 ? -18.447 -4.179 15.501 1.00 90.69 159 LEU A C 1
ATOM 1273 O O . LEU A 1 159 ? -17.966 -4.425 14.401 1.00 90.69 159 LEU A O 1
ATOM 1277 N N . PHE A 1 160 ? -17.742 -4.242 16.636 1.00 92.94 160 PHE A N 1
ATOM 1278 C CA . PHE A 1 160 ? -16.315 -4.565 16.668 1.00 92.94 160 PHE A CA 1
ATOM 1279 C C . PHE A 1 160 ? -16.012 -5.915 16.012 1.00 92.94 160 PHE A C 1
ATOM 1281 O O . PHE A 1 160 ? -15.083 -6.010 15.221 1.00 92.94 160 PHE A O 1
ATOM 1288 N N . ASN A 1 161 ? -16.793 -6.959 16.315 1.00 94.00 161 ASN A N 1
ATOM 1289 C CA . ASN A 1 161 ? -16.558 -8.284 15.739 1.00 94.00 161 ASN A CA 1
ATOM 1290 C C . ASN A 1 161 ? -16.723 -8.277 14.210 1.00 94.00 161 ASN A C 1
ATOM 1292 O O . ASN A 1 161 ? -15.866 -8.805 13.509 1.00 94.00 161 ASN A O 1
ATOM 1296 N N . VAL A 1 162 ? -17.780 -7.637 13.694 1.00 94.31 162 VAL A N 1
ATOM 1297 C CA . VAL A 1 162 ? -18.016 -7.526 12.242 1.00 94.31 162 VAL A CA 1
ATOM 1298 C C . VAL A 1 162 ? -16.905 -6.721 11.565 1.00 94.31 162 VAL A C 1
ATOM 1300 O O . VAL A 1 162 ? -16.412 -7.110 10.507 1.00 94.31 162 VAL A O 1
ATOM 1303 N N . GLU A 1 163 ? -16.482 -5.617 12.177 1.00 92.25 163 GLU A N 1
ATOM 1304 C CA . GLU A 1 163 ? -15.408 -4.777 11.647 1.00 92.25 163 GLU A CA 1
ATOM 1305 C C . GLU A 1 163 ? -14.052 -5.497 11.667 1.00 92.25 163 GLU A C 1
ATOM 1307 O O . GLU A 1 163 ? -13.311 -5.442 10.686 1.00 92.25 163 GLU A O 1
ATOM 1312 N N . ALA A 1 164 ? -13.748 -6.242 12.733 1.00 93.69 164 ALA A N 1
ATOM 1313 C CA . ALA A 1 164 ? -12.529 -7.037 12.844 1.00 93.69 164 ALA A CA 1
ATOM 1314 C C . ALA A 1 164 ? -12.486 -8.180 11.816 1.00 93.69 164 ALA A C 1
ATOM 1316 O O . ALA A 1 164 ? -11.463 -8.363 11.154 1.00 93.69 164 ALA A O 1
ATOM 1317 N N . GLU A 1 165 ? -13.585 -8.919 11.634 1.00 94.69 165 GLU A N 1
ATOM 1318 C CA . GLU A 1 165 ? -13.689 -9.977 10.618 1.00 94.69 165 GLU A CA 1
ATOM 1319 C C . GLU A 1 165 ? -13.533 -9.412 9.199 1.00 94.69 165 GLU A C 1
ATOM 1321 O O . GLU A 1 165 ? -12.774 -9.953 8.387 1.00 94.69 165 GLU A O 1
ATOM 1326 N N . PHE A 1 166 ? -14.183 -8.281 8.911 1.00 94.38 166 PHE A N 1
ATOM 1327 C CA . PHE A 1 166 ? -14.055 -7.596 7.627 1.00 94.38 166 PHE A CA 1
ATOM 1328 C C . PHE A 1 166 ? -12.629 -7.081 7.387 1.00 94.38 166 PHE A C 1
ATOM 1330 O O . PHE A 1 166 ? -12.072 -7.276 6.302 1.00 94.38 166 PHE A O 1
ATOM 1337 N N . SER A 1 167 ? -12.002 -6.473 8.397 1.00 92.75 167 SER A N 1
ATOM 1338 C CA . SER A 1 167 ? -10.622 -5.984 8.314 1.00 92.75 167 SER A CA 1
ATOM 1339 C C . SER A 1 167 ? -9.621 -7.123 8.118 1.00 92.75 167 SER A C 1
ATOM 1341 O O . SER A 1 167 ? -8.656 -6.963 7.362 1.00 92.75 167 SER A O 1
ATOM 1343 N N . PHE A 1 168 ? -9.854 -8.279 8.743 1.00 94.44 168 PHE A N 1
ATOM 1344 C CA . PHE A 1 168 ? -9.040 -9.474 8.544 1.00 94.44 168 PHE A CA 1
ATOM 1345 C C . PHE A 1 168 ? -9.166 -9.998 7.110 1.00 94.44 168 PHE A C 1
ATOM 1347 O O . PHE A 1 168 ? -8.153 -10.193 6.434 1.00 94.44 168 PHE A O 1
ATOM 1354 N N . ALA A 1 169 ? -10.39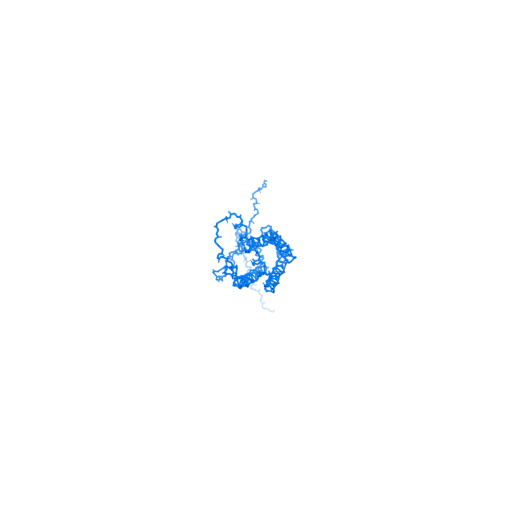7 -10.154 6.613 1.00 95.50 169 ALA A N 1
ATOM 1355 C CA . ALA A 1 169 ? -10.653 -10.604 5.247 1.00 95.50 169 ALA A CA 1
ATOM 1356 C C . ALA A 1 169 ? -10.019 -9.662 4.209 1.00 95.50 169 ALA A C 1
ATOM 1358 O O . ALA A 1 169 ? -9.354 -10.122 3.277 1.00 95.50 169 ALA A O 1
ATOM 1359 N N . CYS A 1 170 ? -10.147 -8.346 4.408 1.00 93.12 170 CYS A N 1
ATOM 1360 C CA . CYS A 1 170 ? -9.495 -7.339 3.571 1.00 93.12 170 CYS A CA 1
ATOM 1361 C C . CYS A 1 170 ? -7.967 -7.463 3.606 1.00 93.12 170 CYS A C 1
ATOM 1363 O O . CYS A 1 170 ? -7.332 -7.433 2.553 1.00 93.12 170 CYS A O 1
ATOM 1365 N N . THR A 1 171 ? -7.371 -7.650 4.788 1.00 93.06 171 THR A N 1
ATOM 1366 C CA . THR A 1 171 ? -5.916 -7.829 4.938 1.00 93.06 171 THR A CA 1
ATOM 1367 C C . THR A 1 171 ? -5.426 -9.060 4.176 1.00 93.06 171 THR A C 1
ATOM 1369 O O . THR A 1 171 ? -4.477 -8.964 3.398 1.00 93.06 171 THR A O 1
ATOM 1372 N N . VAL A 1 172 ? -6.098 -10.206 4.328 1.00 95.88 172 VAL A N 1
ATOM 1373 C CA . VAL A 1 172 ? -5.749 -11.448 3.616 1.00 95.88 172 VAL A CA 1
ATOM 1374 C C . VAL A 1 172 ? -5.864 -11.267 2.100 1.00 95.88 172 VAL A C 1
ATOM 1376 O O . VAL A 1 172 ? -4.957 -11.647 1.356 1.00 95.88 172 VAL A O 1
ATOM 1379 N N . LEU A 1 173 ? -6.947 -10.643 1.632 1.00 95.50 173 LEU A N 1
ATOM 1380 C CA . LEU A 1 173 ? -7.162 -10.372 0.212 1.00 95.50 173 LEU A CA 1
ATOM 1381 C C . LEU A 1 173 ? -6.088 -9.430 -0.357 1.00 95.50 173 LEU A C 1
ATOM 1383 O O . LEU A 1 173 ? -5.548 -9.695 -1.433 1.00 95.50 173 LEU A O 1
ATOM 1387 N N . MET A 1 174 ? -5.714 -8.384 0.381 1.00 94.00 174 MET A N 1
ATOM 1388 C CA . MET A 1 174 ? -4.640 -7.464 -0.006 1.00 94.00 174 MET A CA 1
ATOM 1389 C C . MET A 1 174 ? -3.287 -8.172 -0.091 1.00 94.00 174 MET A C 1
ATOM 1391 O O . MET A 1 174 ? -2.577 -7.990 -1.080 1.00 94.00 174 MET A O 1
ATOM 1395 N N . VAL A 1 175 ? -2.955 -9.035 0.874 1.00 95.81 175 VAL A N 1
ATOM 1396 C CA . VAL A 1 175 ? -1.730 -9.854 0.842 1.00 95.81 175 VAL A CA 1
ATOM 1397 C C . VAL A 1 175 ? -1.689 -10.720 -0.420 1.00 95.81 175 VAL A C 1
ATOM 1399 O O . VAL A 1 175 ? -0.689 -10.700 -1.142 1.00 95.81 175 VAL A O 1
ATOM 1402 N N . MET A 1 176 ? -2.780 -11.423 -0.738 1.00 96.56 176 MET A N 1
ATOM 1403 C CA . MET A 1 176 ? -2.861 -12.274 -1.930 1.00 96.56 176 MET A CA 1
ATOM 1404 C C . MET A 1 176 ? -2.673 -11.475 -3.224 1.00 96.56 176 MET A C 1
ATOM 1406 O O . MET A 1 176 ? -1.853 -11.841 -4.070 1.00 96.56 176 MET A O 1
ATOM 1410 N N . ILE A 1 177 ? -3.393 -10.359 -3.367 1.00 95.25 177 ILE A N 1
ATOM 1411 C CA . ILE A 1 177 ? -3.334 -9.506 -4.560 1.00 95.25 177 ILE A CA 1
ATOM 1412 C C . ILE A 1 177 ? -1.937 -8.897 -4.723 1.00 95.25 177 ILE A C 1
ATOM 1414 O O . ILE A 1 177 ? -1.371 -8.939 -5.818 1.00 95.25 177 ILE A O 1
ATOM 1418 N N . TYR A 1 178 ? -1.348 -8.362 -3.652 1.00 95.50 178 TYR A N 1
ATOM 1419 C CA . TYR A 1 178 ? -0.035 -7.717 -3.711 1.00 95.50 178 TYR A CA 1
ATOM 1420 C C . TYR A 1 178 ? 1.070 -8.728 -4.035 1.00 95.50 178 TYR A C 1
ATOM 1422 O O . TYR A 1 178 ? 1.873 -8.475 -4.936 1.00 95.50 178 TYR A O 1
ATOM 1430 N N . ILE A 1 179 ? 1.090 -9.896 -3.380 1.00 96.12 179 ILE A N 1
ATOM 1431 C CA . ILE A 1 179 ? 2.084 -10.947 -3.658 1.00 96.12 179 ILE A CA 1
ATOM 1432 C C . ILE A 1 179 ? 1.952 -11.459 -5.093 1.00 96.12 179 ILE A C 1
ATOM 1434 O O . ILE A 1 179 ? 2.970 -11.626 -5.776 1.00 96.12 179 ILE A O 1
ATOM 1438 N N . TYR A 1 180 ? 0.724 -11.679 -5.572 1.00 95.06 180 TYR A N 1
ATOM 1439 C CA . TYR A 1 180 ? 0.470 -12.103 -6.947 1.00 95.06 180 TYR A CA 1
ATOM 1440 C C . TYR A 1 180 ? 1.053 -11.104 -7.956 1.00 95.06 180 TYR A C 1
ATOM 1442 O O . TYR A 1 180 ? 1.845 -11.483 -8.825 1.00 95.06 180 TYR A O 1
ATOM 1450 N N . TRP A 1 181 ? 0.733 -9.816 -7.809 1.00 95.19 181 TRP A N 1
ATOM 1451 C CA . TRP A 1 181 ? 1.187 -8.781 -8.738 1.00 95.19 181 TRP A CA 1
ATOM 1452 C C . TRP A 1 181 ? 2.685 -8.499 -8.648 1.00 95.19 181 TRP A C 1
ATOM 1454 O O . TRP A 1 181 ? 3.331 -8.349 -9.686 1.00 95.19 181 TRP A O 1
ATOM 1464 N N . VAL A 1 182 ? 3.278 -8.490 -7.451 1.00 95.75 182 VAL A N 1
ATOM 1465 C CA . VAL A 1 182 ? 4.739 -8.385 -7.301 1.00 95.75 182 VAL A CA 1
ATOM 1466 C C . VAL A 1 182 ? 5.431 -9.566 -7.975 1.00 95.75 182 VAL A C 1
ATOM 1468 O O . VAL A 1 182 ? 6.374 -9.366 -8.743 1.00 95.75 182 VAL A O 1
ATOM 1471 N N . SER A 1 183 ? 4.944 -10.789 -7.757 1.00 93.94 183 SER A N 1
ATOM 1472 C CA . SER A 1 183 ? 5.493 -11.992 -8.397 1.00 93.94 183 SER A CA 1
ATOM 1473 C C . SER A 1 183 ? 5.387 -11.916 -9.920 1.00 93.94 183 SER A C 1
ATOM 1475 O O . SER A 1 183 ? 6.340 -12.250 -10.634 1.00 93.94 183 SER A O 1
ATOM 1477 N N . PHE A 1 184 ? 4.262 -11.405 -10.426 1.00 91.69 184 PHE A N 1
ATOM 1478 C CA . PHE A 1 184 ? 4.064 -11.146 -11.848 1.00 91.69 184 PHE A CA 1
ATOM 1479 C C . PHE A 1 184 ? 5.076 -10.122 -12.387 1.00 91.69 184 PHE A C 1
ATOM 1481 O O . PHE A 1 184 ? 5.767 -10.408 -13.366 1.00 91.69 184 PHE A O 1
ATOM 1488 N N . ILE A 1 185 ? 5.242 -8.972 -11.726 1.00 91.88 185 ILE A N 1
ATOM 1489 C CA . ILE A 1 185 ? 6.203 -7.927 -12.120 1.00 91.88 185 ILE A CA 1
ATOM 1490 C C . ILE A 1 185 ? 7.645 -8.463 -12.093 1.00 91.88 185 ILE A C 1
ATOM 1492 O O . ILE A 1 185 ? 8.418 -8.216 -13.023 1.00 91.88 185 ILE A O 1
ATOM 1496 N N . ILE A 1 186 ? 8.010 -9.262 -11.085 1.00 92.50 186 ILE A N 1
ATOM 1497 C CA . ILE A 1 186 ? 9.319 -9.927 -11.006 1.00 92.50 186 ILE A CA 1
ATOM 1498 C C . ILE A 1 186 ? 9.517 -10.867 -12.195 1.00 92.50 186 ILE A C 1
ATOM 1500 O O . ILE A 1 186 ? 10.553 -10.789 -12.863 1.00 92.50 186 ILE A O 1
ATOM 1504 N N . LYS A 1 187 ? 8.538 -11.725 -12.499 1.00 89.62 187 LYS A N 1
ATOM 1505 C CA . LYS A 1 187 ? 8.599 -12.641 -13.647 1.00 89.62 187 LYS A CA 1
ATOM 1506 C C . LYS A 1 187 ? 8.779 -11.874 -14.958 1.00 89.62 187 LYS A C 1
ATOM 1508 O O . LYS A 1 187 ? 9.652 -12.215 -15.754 1.00 89.62 187 LYS A O 1
ATOM 1513 N N . VAL A 1 188 ? 8.020 -10.797 -15.141 1.00 85.19 188 VAL A N 1
ATOM 1514 C CA . VAL A 1 188 ? 8.142 -9.891 -16.288 1.00 85.19 188 VAL A CA 1
ATOM 1515 C C . VAL A 1 188 ? 9.549 -9.291 -16.374 1.00 85.19 188 VAL A C 1
ATOM 1517 O O . VAL A 1 188 ? 10.178 -9.362 -17.426 1.00 85.19 188 VAL A O 1
ATOM 1520 N N . SER A 1 189 ? 10.098 -8.787 -15.267 1.00 87.44 189 SER A N 1
ATOM 1521 C CA . SER A 1 189 ? 11.444 -8.190 -15.223 1.00 87.44 189 SER A CA 1
ATOM 1522 C C . SER A 1 189 ? 12.577 -9.171 -15.562 1.00 87.44 189 SER A C 1
ATOM 1524 O O . SER A 1 189 ? 13.631 -8.769 -16.067 1.00 87.44 189 SER A O 1
ATOM 1526 N N . ARG A 1 190 ? 12.371 -10.469 -15.300 1.00 86.12 190 ARG A N 1
ATOM 1527 C CA . ARG A 1 190 ? 13.315 -11.533 -15.668 1.00 86.12 190 ARG A CA 1
ATOM 1528 C C . ARG A 1 190 ? 13.224 -11.866 -17.154 1.00 86.12 190 ARG A C 1
ATOM 1530 O O . ARG A 1 190 ? 14.270 -11.988 -17.784 1.00 86.12 190 ARG A O 1
ATOM 1537 N N . ASN A 1 191 ? 12.003 -11.929 -17.688 1.00 79.62 191 ASN A N 1
ATOM 1538 C CA . ASN A 1 191 ? 11.701 -12.326 -19.068 1.00 79.62 191 ASN A CA 1
ATOM 1539 C C . ASN A 1 191 ? 11.802 -11.188 -20.098 1.00 79.62 191 ASN A C 1
ATOM 1541 O O . ASN A 1 191 ? 11.608 -11.428 -21.286 1.00 79.62 191 ASN A O 1
ATOM 1545 N N . PHE A 1 192 ? 12.109 -9.959 -19.677 1.00 67.88 192 PHE A N 1
ATOM 1546 C CA . PHE A 1 192 ? 12.447 -8.846 -20.569 1.00 67.88 192 PHE A CA 1
ATOM 1547 C C . PHE A 1 192 ? 13.816 -9.079 -21.247 1.00 67.88 192 PHE A C 1
ATOM 1549 O O . PHE A 1 192 ? 14.767 -8.332 -21.047 1.00 67.88 192 PHE A O 1
ATOM 1556 N N . THR A 1 193 ? 13.969 -10.127 -22.054 1.00 55.78 193 THR A N 1
ATOM 1557 C CA . THR A 1 193 ? 15.058 -10.183 -23.036 1.00 55.78 193 THR A CA 1
ATOM 1558 C C . THR A 1 193 ? 14.732 -9.181 -24.134 1.00 55.78 193 THR A C 1
ATOM 1560 O O . THR A 1 193 ? 13.669 -9.282 -24.750 1.00 55.78 193 THR A O 1
ATOM 1563 N N . LEU A 1 194 ? 15.611 -8.196 -24.364 1.00 53.00 194 LEU A N 1
ATOM 1564 C CA . LEU A 1 194 ? 15.529 -7.365 -25.562 1.00 53.00 194 LEU A CA 1
ATOM 1565 C C . LEU A 1 194 ? 15.507 -8.319 -26.758 1.00 53.00 194 LEU A C 1
ATOM 1567 O O . LEU A 1 194 ? 16.521 -8.933 -27.079 1.00 53.00 194 LEU A O 1
ATOM 1571 N N . GLN A 1 195 ? 14.368 -8.421 -27.438 1.00 50.16 195 GLN A N 1
ATOM 1572 C CA . GLN A 1 195 ? 14.435 -8.657 -28.868 1.00 50.16 195 GLN A CA 1
ATOM 1573 C C . GLN A 1 195 ? 15.176 -7.442 -29.408 1.00 50.16 195 GLN A C 1
ATOM 1575 O O . GLN A 1 195 ? 14.622 -6.342 -29.462 1.00 50.16 195 GLN A O 1
ATOM 1580 N N . GLY A 1 196 ? 16.472 -7.621 -29.678 1.00 49.69 196 GLY A N 1
ATOM 1581 C CA . GLY A 1 196 ? 17.238 -6.641 -30.431 1.00 49.69 196 GLY A CA 1
ATOM 1582 C C . GLY A 1 196 ? 16.453 -6.294 -31.697 1.00 49.69 196 GLY A C 1
ATOM 1583 O O . GLY A 1 196 ? 15.678 -7.137 -32.165 1.00 49.69 196 GLY A O 1
ATOM 1584 N N . PRO A 1 197 ? 16.580 -5.064 -32.226 1.00 52.50 197 PRO A N 1
ATOM 1585 C CA . PRO A 1 197 ? 15.943 -4.731 -33.490 1.00 52.50 197 PRO A CA 1
ATOM 1586 C C . PRO A 1 197 ? 16.294 -5.846 -34.470 1.00 52.50 197 PRO A C 1
ATOM 1588 O O . PRO A 1 197 ? 17.474 -6.118 -34.692 1.00 52.50 197 PRO A O 1
ATOM 1591 N N . HIS A 1 198 ? 15.282 -6.552 -34.979 1.00 49.50 198 HIS A N 1
ATOM 1592 C CA . HIS A 1 198 ? 15.496 -7.457 -36.092 1.00 49.50 198 HIS A CA 1
ATOM 1593 C C . HIS A 1 198 ? 15.951 -6.554 -37.231 1.00 49.50 198 HIS A C 1
ATOM 1595 O O . HIS A 1 198 ? 15.131 -5.919 -37.891 1.00 49.50 198 HIS A O 1
ATOM 1601 N N . ILE A 1 199 ? 17.268 -6.436 -37.404 1.00 55.91 199 ILE A N 1
ATOM 1602 C CA . ILE A 1 199 ? 17.845 -5.897 -38.620 1.00 55.91 199 ILE A CA 1
ATOM 1603 C C . ILE A 1 199 ? 17.461 -6.941 -39.655 1.00 55.91 199 ILE A C 1
ATOM 1605 O O . ILE A 1 199 ? 18.112 -7.977 -39.787 1.00 55.91 199 ILE A O 1
ATOM 1609 N N . GLN A 1 200 ? 16.328 -6.722 -40.319 1.00 53.62 200 GLN A N 1
ATOM 1610 C CA . GLN A 1 200 ? 16.097 -7.360 -41.594 1.00 53.62 200 GLN A CA 1
ATOM 1611 C C . GLN A 1 200 ? 17.230 -6.842 -42.468 1.00 53.62 200 GLN A C 1
ATOM 1613 O O . GLN A 1 200 ? 17.222 -5.687 -42.888 1.00 53.62 200 GLN A O 1
ATOM 1618 N N . MET A 1 201 ? 18.272 -7.658 -42.634 1.00 56.56 201 MET A N 1
ATOM 1619 C CA . MET A 1 201 ? 19.235 -7.437 -43.695 1.00 56.56 201 MET A CA 1
ATOM 1620 C C . MET A 1 201 ? 18.408 -7.532 -44.964 1.00 56.56 201 MET A C 1
ATOM 1622 O O . MET A 1 201 ? 18.022 -8.622 -45.380 1.00 56.56 201 MET A O 1
ATOM 1626 N N . GLN A 1 202 ? 18.030 -6.378 -45.504 1.00 61.47 202 GLN A N 1
ATOM 1627 C CA . GLN A 1 202 ? 17.429 -6.315 -46.814 1.00 61.47 202 GLN A CA 1
ATOM 1628 C C . GLN A 1 202 ? 18.458 -6.932 -47.751 1.00 61.47 202 GLN A C 1
ATOM 1630 O O . GLN A 1 202 ? 19.540 -6.378 -47.946 1.00 61.47 202 GLN A O 1
ATOM 1635 N N . GLN A 1 203 ? 18.158 -8.144 -48.213 1.00 67.25 203 GLN A N 1
ATOM 1636 C CA . GLN A 1 203 ? 19.012 -8.880 -49.124 1.00 67.25 203 GLN A CA 1
ATOM 1637 C C . GLN A 1 203 ? 19.284 -7.949 -50.313 1.00 67.25 203 GLN A C 1
ATOM 1639 O O . GLN A 1 203 ? 18.321 -7.423 -50.886 1.00 67.25 203 GLN A O 1
ATOM 1644 N N . PRO A 1 204 ? 20.558 -7.647 -50.629 1.00 64.06 204 PRO A N 1
ATOM 1645 C CA . PRO A 1 204 ? 20.874 -6.741 -51.718 1.00 64.06 204 PRO A CA 1
ATOM 1646 C C . PRO A 1 204 ? 20.203 -7.264 -52.994 1.00 64.06 204 PRO A C 1
ATOM 1648 O O . PRO A 1 204 ? 20.226 -8.477 -53.232 1.00 64.06 204 PRO A O 1
ATOM 1651 N N . PRO A 1 205 ? 19.559 -6.390 -53.785 1.00 67.19 205 PRO A N 1
ATOM 1652 C CA . PRO A 1 205 ? 18.872 -6.800 -54.998 1.00 67.19 205 PRO A CA 1
ATOM 1653 C C . PRO A 1 205 ? 19.869 -7.510 -55.913 1.00 67.19 205 PRO A C 1
ATOM 1655 O O . PRO A 1 205 ? 20.860 -6.911 -56.315 1.00 67.19 205 PRO A O 1
ATOM 1658 N N . ASN A 1 206 ? 19.606 -8.796 -56.163 1.00 57.50 206 ASN A N 1
ATOM 1659 C CA . ASN A 1 206 ? 20.171 -9.646 -57.208 1.00 57.50 206 ASN A CA 1
ATOM 1660 C C . ASN A 1 206 ? 21.472 -9.119 -57.837 1.00 57.50 206 ASN A C 1
ATOM 1662 O O . ASN A 1 206 ? 21.439 -8.473 -58.886 1.00 57.50 206 ASN A O 1
ATOM 1666 N N . LEU A 1 207 ? 22.629 -9.483 -57.269 1.00 57.31 207 LEU A N 1
ATOM 1667 C CA . LEU A 1 207 ? 23.778 -9.685 -58.146 1.00 57.31 207 LEU A CA 1
ATOM 1668 C C . LEU A 1 207 ? 23.414 -10.853 -59.062 1.00 57.31 207 LEU A C 1
ATOM 1670 O O . LEU A 1 207 ? 23.307 -11.997 -58.623 1.00 57.31 207 LEU A O 1
ATOM 1674 N N . VAL A 1 208 ? 23.173 -10.518 -60.327 1.00 64.81 208 VAL A N 1
ATOM 1675 C CA . VAL A 1 208 ? 23.084 -11.462 -61.437 1.00 64.81 208 VAL A CA 1
ATOM 1676 C C . VAL A 1 208 ? 24.246 -12.451 -61.300 1.00 64.81 208 VAL A C 1
ATOM 1678 O O . VAL A 1 208 ? 25.393 -12.005 -61.195 1.00 64.81 208 VAL A O 1
ATOM 1681 N N . PRO A 1 209 ? 23.996 -13.771 -61.274 1.00 53.91 209 PRO A N 1
ATOM 1682 C CA . PRO A 1 209 ? 25.075 -14.737 -61.321 1.00 53.91 209 PRO A CA 1
ATOM 1683 C C . PRO A 1 209 ? 25.798 -14.551 -62.655 1.00 53.91 209 PRO A C 1
ATOM 1685 O O . PRO A 1 209 ? 25.284 -14.909 -63.713 1.00 53.91 209 PRO A O 1
ATOM 1688 N N . ILE A 1 210 ? 26.993 -13.960 -62.614 1.00 56.09 210 ILE A N 1
ATOM 1689 C CA . ILE A 1 210 ? 27.925 -14.049 -63.730 1.00 56.09 210 ILE A CA 1
ATOM 1690 C C . ILE A 1 210 ? 28.275 -15.531 -63.815 1.00 56.09 210 ILE A C 1
ATOM 1692 O O . ILE A 1 210 ? 29.002 -16.060 -62.974 1.00 56.09 210 ILE A O 1
ATOM 1696 N N . HIS A 1 211 ? 27.706 -16.212 -64.808 1.00 53.53 211 HIS A N 1
ATOM 1697 C CA . HIS A 1 211 ? 28.190 -17.501 -65.268 1.00 53.53 211 HIS A CA 1
ATOM 1698 C C . HIS A 1 211 ? 29.659 -17.325 -65.669 1.00 53.53 211 HIS A C 1
ATOM 1700 O O . HIS A 1 211 ? 29.980 -16.978 -66.801 1.00 53.53 211 HIS A O 1
ATOM 1706 N N . GLN A 1 212 ? 30.570 -17.554 -64.727 1.00 53.59 212 GLN A N 1
ATOM 1707 C CA . GLN A 1 212 ? 31.933 -17.916 -65.063 1.00 53.59 212 GLN A CA 1
ATOM 1708 C C . GLN A 1 212 ? 31.870 -19.348 -65.587 1.00 53.59 212 GLN A C 1
ATOM 1710 O O . GLN A 1 212 ? 31.871 -20.315 -64.826 1.00 53.59 212 GLN A O 1
ATOM 1715 N N . THR A 1 213 ? 31.751 -19.479 -66.906 1.00 49.44 213 THR A N 1
ATOM 1716 C CA . THR A 1 213 ? 32.089 -20.702 -67.631 1.00 49.44 213 THR A CA 1
ATOM 1717 C C . THR A 1 213 ? 33.537 -21.046 -67.313 1.00 49.44 213 THR A C 1
ATOM 1719 O O . THR A 1 213 ? 34.469 -20.517 -67.914 1.00 49.44 213 THR A O 1
ATOM 1722 N N . TYR A 1 214 ? 33.725 -21.915 -66.322 1.00 55.09 214 TYR A N 1
ATOM 1723 C CA . TYR A 1 214 ? 35.009 -22.527 -66.029 1.00 55.09 214 TYR A CA 1
ATOM 1724 C C . TYR A 1 214 ? 35.297 -23.523 -67.155 1.00 55.09 214 TYR A C 1
ATOM 1726 O O . TYR A 1 214 ? 34.817 -24.659 -67.159 1.00 55.09 214 TYR A O 1
ATOM 1734 N N . GLN A 1 215 ? 36.011 -23.054 -68.173 1.00 51.25 215 GLN A N 1
ATOM 1735 C CA . GLN A 1 215 ? 36.440 -23.864 -69.301 1.00 51.25 215 GLN A CA 1
ATOM 1736 C C . GLN A 1 215 ? 37.548 -24.797 -68.800 1.00 51.25 215 GLN A C 1
ATOM 1738 O O . GLN A 1 215 ? 38.693 -24.397 -68.610 1.00 51.25 215 GLN A O 1
ATOM 1743 N N . LYS A 1 216 ? 37.168 -26.040 -68.492 1.00 62.47 216 LYS A N 1
ATOM 1744 C CA . LYS A 1 216 ? 38.083 -27.106 -68.079 1.00 62.47 216 LYS A CA 1
ATOM 1745 C C . LYS A 1 216 ? 39.062 -27.376 -69.234 1.00 62.47 216 LYS A C 1
ATOM 1747 O O . LYS A 1 216 ? 38.592 -27.755 -70.308 1.00 62.47 216 LYS A O 1
ATOM 1752 N N . PRO A 1 217 ? 40.382 -27.187 -69.060 1.00 58.88 217 PRO A N 1
ATOM 1753 C CA . PRO A 1 217 ? 41.336 -27.497 -70.115 1.00 58.88 217 PRO A CA 1
ATOM 1754 C C . PRO A 1 217 ? 41.332 -29.009 -70.401 1.00 58.88 217 PRO A C 1
ATOM 1756 O O . PRO A 1 217 ? 41.191 -29.809 -69.465 1.00 58.88 217 PRO A O 1
ATOM 1759 N N . PRO A 1 218 ? 41.448 -29.419 -71.677 1.00 57.41 218 PRO A N 1
ATOM 1760 C CA . PRO A 1 218 ? 41.545 -30.823 -72.041 1.00 57.41 218 PRO A CA 1
ATOM 1761 C C . PRO A 1 218 ? 42.837 -31.406 -71.465 1.00 57.41 218 PRO A C 1
ATOM 1763 O O . PRO A 1 218 ? 43.920 -30.845 -71.605 1.00 57.41 218 PRO A O 1
ATOM 1766 N N . MET A 1 219 ? 42.693 -32.528 -70.765 1.00 57.44 219 MET A N 1
ATOM 1767 C CA . MET A 1 219 ? 43.804 -33.285 -70.209 1.00 57.44 219 MET A CA 1
ATOM 1768 C C . MET A 1 219 ? 44.401 -34.128 -71.344 1.00 57.44 219 MET A C 1
ATOM 1770 O O . MET A 1 219 ? 43.792 -35.118 -71.755 1.00 57.44 219 MET A O 1
ATOM 1774 N N . ASP A 1 220 ? 45.562 -33.719 -71.856 1.00 55.09 220 ASP A N 1
ATOM 1775 C CA . ASP A 1 220 ? 46.353 -34.508 -72.801 1.00 55.09 220 ASP A CA 1
ATOM 1776 C C . ASP A 1 220 ? 46.822 -35.800 -72.122 1.00 55.09 220 ASP A C 1
ATOM 1778 O O . ASP A 1 220 ? 47.673 -35.810 -71.231 1.00 55.09 220 ASP A O 1
ATOM 1782 N N . LYS A 1 221 ? 46.231 -36.917 -72.545 1.00 59.78 221 LYS A N 1
ATOM 1783 C CA . LYS A 1 221 ? 46.744 -38.260 -72.285 1.00 59.78 221 LYS A CA 1
ATOM 1784 C C . LYS A 1 221 ? 47.707 -38.598 -73.410 1.00 59.78 221 LYS A C 1
ATOM 1786 O O . LYS A 1 221 ? 47.237 -38.960 -74.478 1.00 59.78 221 LYS A O 1
ATOM 1791 N N . ASN A 1 222 ? 49.009 -38.495 -73.165 1.00 56.91 222 ASN A N 1
ATOM 1792 C CA . ASN A 1 222 ? 50.039 -39.227 -73.907 1.00 56.91 222 ASN A CA 1
ATOM 1793 C C . ASN A 1 222 ? 51.386 -39.105 -73.187 1.00 56.91 222 ASN A C 1
ATOM 1795 O O . ASN A 1 222 ? 52.149 -38.188 -73.469 1.00 56.91 222 ASN A O 1
ATOM 1799 N N . ILE A 1 223 ? 51.704 -40.050 -72.299 1.00 58.16 223 ILE A N 1
ATOM 1800 C CA . ILE A 1 223 ? 53.098 -40.453 -72.081 1.0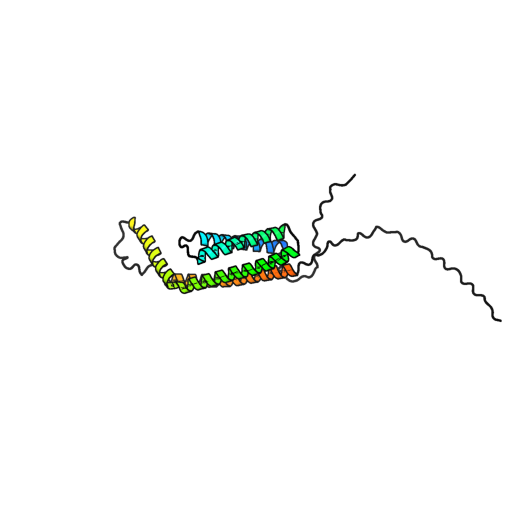0 58.16 223 ILE A CA 1
ATOM 1801 C C . ILE A 1 223 ? 53.138 -41.980 -72.086 1.00 58.16 223 ILE A C 1
ATOM 1803 O O . ILE A 1 223 ? 52.484 -42.658 -71.295 1.00 58.16 223 ILE A O 1
ATOM 1807 N N . ILE A 1 224 ? 53.860 -42.461 -73.089 1.00 55.50 224 ILE A N 1
ATOM 1808 C CA . ILE A 1 224 ? 54.104 -43.836 -73.496 1.00 55.50 224 ILE A CA 1
ATOM 1809 C C . ILE A 1 224 ? 55.211 -44.429 -72.612 1.00 55.50 224 ILE A C 1
ATOM 1811 O O . ILE A 1 224 ? 56.143 -43.726 -72.227 1.00 55.50 224 ILE A O 1
ATOM 1815 N N . LEU A 1 225 ? 55.081 -45.723 -72.304 1.00 52.28 225 LEU A N 1
ATOM 1816 C CA . LEU A 1 225 ? 56.115 -46.565 -71.700 1.00 52.28 225 LEU A CA 1
ATOM 1817 C C . LEU A 1 225 ? 57.406 -46.566 -72.532 1.00 52.28 225 LEU A C 1
ATOM 1819 O O . LEU A 1 225 ? 57.335 -46.841 -73.727 1.00 52.28 225 LEU A O 1
ATOM 1823 N N . THR A 1 226 ? 58.551 -46.446 -71.859 1.00 58.31 226 THR A N 1
ATOM 1824 C CA . THR A 1 226 ? 59.744 -47.295 -72.067 1.00 58.31 226 THR A CA 1
ATOM 1825 C C . THR A 1 226 ? 60.636 -47.216 -70.843 1.00 58.31 226 THR A C 1
ATOM 1827 O O . THR A 1 226 ? 60.840 -46.081 -70.361 1.00 58.31 226 THR A O 1
#

Secondary structure (DSSP, 8-state):
---S-----------------S----HHHHHHHHHHHHHHHHHHHHHHHHH-SS--HHHHHHHHHHHHHHHHHHHHHHHHHH---HHHHHHHHHHHHHHHHHHHHHHHHHHHHHHHTHHHHHHHHHHHHHHHHHHHHTT-----TT---TTSS--HHHHHHHHHHHHHHHHHHHHHHHHHHHHHHHHHHHH-----------PPS----------PPP--------

Sequence (226 aa):
MLNPFSQPGMPMFSRSHNPVCCAVIPLKFGVPLVLTSWIGISLYFASLSFMGKSRTTAMIVFGILNTVFVVICLCGYIIHLFRRTFTSYRQYVKVLACWVATILLDMLVNFIVFYIKKNEFQSWCQTSALDNLNLHFKNSTLLDQSIQHPTIIFNCTKLFNVEAEFSFACTVLMVMIYIYWVSFIIKVSRNFTLQGPHIQMQQPPNLVPIHQTYQKPPMDKNIILT

Organism: NCBI:txid101142